Protein AF-A0AAD9R6G5-F1 (afdb_monomer_lite)

Secondary structure (DSSP, 8-state):
--EEEEETTTSHHHHHHHHHHHHTT-EEEEE--GGG-S--EEE--HHHHHHHHHHHHHHHTTTS-HHHHHHHHHHTT--SSEE-BEEEE--HHHHHHHHHHHHH-TT-TT-------EEEEHHHHHHHHHHHHTTTT-----PEEPHHHHHHHTTT-HHHHHHGGGBT-------HHHHHHH---PPPHHHHHHHHHHHHHHTTSSPPPHHHHHHHHHHHH-

pLDDT: mean 79.01, std 17.04, range [31.83, 95.62]

Radius of gyration: 20.0 Å; chains: 1; bounding box: 50×51×43 Å

Organism: Acropora cervicornis (NCBI:txid6130)

InterPro domains:
  IPR036291 NAD(P)-binding domain superfamily [SSF51735] (1-28)
  IPR036291 NAD(P)-binding domain superfamily [SSF51735] (65-198)
  IPR051783 NAD(P)-dependent oxidoreductase-like [PTHR48079] (81-197)

Structure (mmCIF, N/CA/C/O backbone):
data_AF-A0AAD9R6G5-F1
#
_entry.id   AF-A0AAD9R6G5-F1
#
loop_
_atom_site.group_PDB
_atom_site.id
_atom_site.type_symbol
_atom_site.label_atom_id
_atom_site.label_alt_id
_atom_site.label_comp_id
_atom_site.label_asym_id
_atom_site.label_entity_id
_atom_site.label_seq_id
_atom_site.pdbx_PDB_ins_code
_atom_site.Cartn_x
_atom_site.Cartn_y
_atom_site.Cartn_z
_atom_site.occupancy
_atom_site.B_iso_or_equiv
_atom_site.auth_seq_id
_atom_site.auth_comp_id
_atom_site.auth_asym_id
_atom_site.auth_atom_id
_atom_site.pdbx_PDB_model_num
ATOM 1 N N . MET A 1 1 ? -35.072 -17.097 -1.911 1.00 61.09 1 MET A N 1
ATOM 2 C CA . MET A 1 1 ? -34.356 -16.164 -2.805 1.00 61.09 1 MET A CA 1
ATOM 3 C C . MET A 1 1 ? -34.458 -14.776 -2.189 1.00 61.09 1 MET A C 1
ATOM 5 O O . MET A 1 1 ? -35.546 -14.212 -2.171 1.00 61.09 1 MET A O 1
ATOM 9 N N . SER A 1 2 ? -33.383 -14.288 -1.576 1.00 74.25 2 SER A N 1
ATOM 10 C CA . SER A 1 2 ? -33.285 -12.937 -1.007 1.00 74.25 2 SER A CA 1
ATOM 11 C C . SER A 1 2 ? -33.025 -11.925 -2.123 1.00 74.25 2 SER A C 1
ATOM 13 O O . SER A 1 2 ? -32.343 -12.224 -3.106 1.00 74.25 2 SER A O 1
ATOM 15 N N . ARG A 1 3 ? -33.614 -10.733 -1.993 1.00 78.88 3 ARG A N 1
ATOM 16 C CA . ARG A 1 3 ? -33.391 -9.606 -2.902 1.00 78.88 3 ARG A CA 1
ATOM 17 C C . ARG A 1 3 ? -32.609 -8.537 -2.151 1.00 78.88 3 ARG A C 1
ATOM 19 O O . ARG A 1 3 ? -33.068 -8.078 -1.109 1.00 78.88 3 ARG A O 1
ATOM 26 N N . VAL A 1 4 ? -31.445 -8.160 -2.668 1.00 80.44 4 VAL A N 1
ATOM 27 C CA . VAL A 1 4 ? -30.513 -7.243 -2.000 1.00 80.44 4 VAL A CA 1
ATOM 28 C C . VAL A 1 4 ? -30.290 -6.009 -2.865 1.00 80.44 4 VAL A C 1
ATOM 30 O O . VAL A 1 4 ? -30.014 -6.114 -4.058 1.00 80.44 4 VAL A O 1
ATOM 33 N N . LEU A 1 5 ? -30.420 -4.824 -2.264 1.00 77.75 5 LEU A N 1
ATOM 34 C CA . LEU A 1 5 ? -30.149 -3.547 -2.921 1.00 77.75 5 LEU A CA 1
ATOM 35 C C . LEU A 1 5 ? -28.753 -3.050 -2.538 1.00 77.75 5 LEU A C 1
ATOM 37 O O . LEU A 1 5 ? -28.510 -2.688 -1.388 1.00 77.75 5 LEU A O 1
ATOM 41 N N . VAL A 1 6 ? -27.852 -2.955 -3.514 1.00 71.19 6 VAL A N 1
ATOM 42 C CA . VAL A 1 6 ? -26.513 -2.384 -3.331 1.00 71.19 6 VAL A CA 1
ATOM 43 C C . VAL A 1 6 ? -26.494 -0.941 -3.831 1.00 71.19 6 VAL A C 1
ATOM 45 O O . VAL A 1 6 ? -26.529 -0.653 -5.033 1.00 71.19 6 VAL A O 1
ATOM 48 N N . THR A 1 7 ? -26.413 0.006 -2.900 1.00 76.56 7 THR A N 1
ATOM 49 C CA . THR A 1 7 ? -26.234 1.423 -3.239 1.00 76.56 7 THR A CA 1
ATOM 50 C C . THR A 1 7 ? -24.748 1.726 -3.463 1.00 76.56 7 THR A C 1
ATOM 52 O O . THR A 1 7 ? -23.879 1.178 -2.793 1.00 76.56 7 THR A O 1
ATOM 55 N N . GLY A 1 8 ? -24.419 2.559 -4.459 1.00 65.94 8 GLY A N 1
ATOM 56 C CA . GLY A 1 8 ? -23.018 2.888 -4.762 1.00 65.94 8 GLY A CA 1
ATOM 57 C C . GLY A 1 8 ? -22.234 1.770 -5.462 1.00 65.94 8 GLY A C 1
ATOM 58 O O . GLY A 1 8 ? -21.005 1.759 -5.409 1.00 65.94 8 GLY A O 1
ATOM 59 N N . ALA A 1 9 ? -22.917 0.874 -6.180 1.00 61.62 9 ALA A N 1
ATOM 60 C CA . ALA A 1 9 ? -22.334 -0.291 -6.856 1.00 61.62 9 ALA A CA 1
ATOM 61 C C . ALA A 1 9 ? -21.358 0.028 -8.005 1.00 61.62 9 ALA A C 1
ATOM 63 O O . ALA A 1 9 ? -20.955 -0.853 -8.748 1.00 61.62 9 ALA A O 1
ATOM 64 N N . SER A 1 10 ? -20.986 1.290 -8.205 1.00 55.38 10 SER A N 1
ATOM 65 C CA . SER A 1 10 ? -20.099 1.711 -9.289 1.00 55.38 10 SER A CA 1
ATOM 66 C C . SER A 1 10 ? -18.606 1.590 -8.967 1.00 55.38 10 SER A C 1
ATOM 68 O O . SER A 1 10 ? -17.802 1.908 -9.835 1.00 55.38 10 SER A O 1
ATOM 70 N N . GLY A 1 11 ? -18.228 1.235 -7.735 1.00 55.16 11 GLY A N 1
ATOM 71 C CA . GLY A 1 11 ? -16.828 1.071 -7.318 1.00 55.16 11 GLY A CA 1
ATOM 72 C C . GLY A 1 11 ? -16.341 -0.377 -7.415 1.00 55.16 11 GLY A C 1
ATOM 73 O O . GLY A 1 11 ? -17.150 -1.297 -7.383 1.00 55.16 11 GLY A O 1
ATOM 74 N N . TYR A 1 12 ? -15.019 -0.585 -7.477 1.00 59.72 12 TYR A N 1
ATOM 75 C CA . TYR A 1 12 ? -14.398 -1.917 -7.584 1.00 59.72 12 TYR A CA 1
ATOM 76 C C . TYR A 1 12 ? -14.863 -2.888 -6.487 1.00 59.72 12 TYR A C 1
ATOM 78 O O . TYR A 1 12 ? -15.367 -3.967 -6.787 1.00 59.72 12 TYR A O 1
ATOM 86 N N . LEU A 1 13 ? -14.774 -2.462 -5.222 1.00 63.56 13 LEU A N 1
ATOM 87 C CA . LEU A 1 13 ? -15.223 -3.257 -4.075 1.00 63.56 13 LEU A CA 1
ATOM 88 C C . LEU A 1 13 ? -16.721 -3.559 -4.154 1.00 63.56 13 LEU A C 1
ATOM 90 O O . LEU A 1 13 ? -17.134 -4.696 -3.970 1.00 63.56 13 LEU A O 1
ATOM 94 N N . ALA A 1 14 ? -17.530 -2.555 -4.494 1.00 65.56 14 ALA A N 1
ATOM 95 C CA . ALA A 1 14 ? -18.973 -2.724 -4.577 1.00 65.56 14 ALA A CA 1
ATOM 96 C C . ALA A 1 14 ? -19.373 -3.682 -5.715 1.00 65.56 14 ALA A C 1
ATOM 98 O O . ALA A 1 14 ? -20.255 -4.508 -5.529 1.00 65.56 14 ALA A O 1
ATOM 99 N N . MET A 1 15 ? -18.680 -3.645 -6.857 1.00 66.69 15 MET A N 1
ATOM 100 C CA . MET A 1 15 ? -18.871 -4.611 -7.945 1.00 66.69 15 MET A CA 1
ATOM 101 C C . MET A 1 15 ? -18.442 -6.027 -7.554 1.00 66.69 15 MET A C 1
ATOM 103 O O . MET A 1 15 ? -19.094 -6.985 -7.963 1.00 66.69 15 MET A O 1
ATOM 107 N N . HIS A 1 16 ? -17.375 -6.170 -6.762 1.00 65.69 16 HIS A N 1
ATOM 108 C CA . HIS A 1 16 ? -16.945 -7.469 -6.249 1.00 65.69 16 HIS A CA 1
ATOM 109 C C . HIS A 1 16 ? -17.975 -8.053 -5.271 1.00 65.69 16 HIS A C 1
ATOM 111 O O . HIS A 1 16 ? -18.326 -9.222 -5.385 1.00 65.69 16 HIS A O 1
ATOM 117 N N . VAL A 1 17 ? -18.537 -7.224 -4.386 1.00 73.25 17 VAL A N 1
ATOM 118 C CA . VAL A 1 17 ? -19.637 -7.620 -3.492 1.00 73.25 17 VAL A CA 1
ATOM 119 C C . VAL A 1 17 ? -20.879 -8.012 -4.294 1.00 73.25 17 VAL A C 1
ATOM 121 O O . VAL A 1 17 ? -21.439 -9.076 -4.062 1.00 73.25 17 VAL A O 1
ATOM 124 N N . VAL A 1 18 ? -21.282 -7.216 -5.292 1.00 74.19 18 VAL A N 1
ATOM 125 C CA . VAL A 1 18 ? -22.413 -7.568 -6.173 1.00 74.19 18 VAL A CA 1
ATOM 126 C C . VAL A 1 18 ? -22.158 -8.901 -6.881 1.00 74.19 18 VAL A C 1
ATOM 128 O O . VAL A 1 18 ? -23.074 -9.709 -6.977 1.00 74.19 18 VAL A O 1
ATOM 131 N N . LYS A 1 19 ? -20.928 -9.161 -7.348 1.00 72.50 19 LYS A N 1
ATOM 132 C CA . LYS A 1 19 ? -20.562 -10.451 -7.948 1.00 72.50 19 LYS A CA 1
ATOM 133 C C . LYS A 1 19 ? -20.768 -11.600 -6.960 1.00 72.50 19 LYS A C 1
ATOM 135 O O . LYS A 1 19 ? -21.442 -12.556 -7.312 1.00 72.50 19 LYS A O 1
ATOM 140 N N . GLN A 1 20 ? -20.240 -11.481 -5.743 1.00 77.94 20 GLN A N 1
ATOM 141 C CA . GLN A 1 20 ? -20.378 -12.512 -4.712 1.00 77.94 20 GLN A CA 1
ATOM 142 C C . GLN A 1 20 ? -21.848 -12.800 -4.382 1.00 77.94 20 GLN A C 1
ATOM 144 O O . GLN A 1 20 ? -22.231 -13.960 -4.320 1.00 77.94 20 GLN A O 1
ATOM 149 N N . LEU A 1 21 ? -22.682 -11.763 -4.253 1.00 79.81 21 LEU A N 1
ATOM 150 C CA . LEU A 1 21 ? -24.120 -11.911 -3.992 1.00 79.81 21 LEU A CA 1
ATOM 151 C C . LEU A 1 21 ? -24.863 -12.601 -5.152 1.00 79.81 21 LEU A C 1
ATOM 153 O O . LEU A 1 21 ? -25.771 -13.401 -4.939 1.00 79.81 21 LEU A O 1
ATOM 157 N N . VAL A 1 22 ? -24.470 -12.322 -6.398 1.00 79.94 22 VAL A N 1
ATOM 158 C CA . VAL A 1 22 ? -25.026 -13.018 -7.569 1.00 79.94 22 VAL A CA 1
ATOM 159 C C . VAL A 1 22 ? -24.547 -14.472 -7.621 1.00 79.94 22 VAL A C 1
ATOM 161 O O . VAL A 1 22 ? -25.342 -15.358 -7.928 1.00 79.94 22 VAL A O 1
ATOM 164 N N . ASP A 1 23 ? -23.278 -14.734 -7.295 1.00 75.62 23 ASP A N 1
ATOM 165 C CA . ASP A 1 23 ? -22.700 -16.084 -7.254 1.00 75.62 23 ASP A CA 1
ATOM 166 C C . ASP A 1 23 ? -23.359 -16.952 -6.160 1.00 75.62 23 ASP A C 1
ATOM 168 O O . ASP A 1 23 ? -23.510 -18.158 -6.345 1.00 75.62 23 ASP A O 1
ATOM 172 N N . THR A 1 24 ? -23.840 -16.355 -5.060 1.00 80.69 24 THR A N 1
ATOM 173 C CA . THR A 1 24 ? -24.645 -17.046 -4.032 1.00 80.69 24 THR A CA 1
ATOM 174 C C . THR A 1 24 ? -26.111 -17.260 -4.432 1.00 80.69 24 THR A C 1
ATOM 176 O O . THR A 1 24 ? -26.886 -17.817 -3.655 1.00 80.69 24 THR A O 1
ATOM 179 N N . GLY A 1 25 ? -26.513 -16.843 -5.637 1.00 78.25 25 GLY A N 1
ATOM 180 C CA . GLY A 1 25 ? -27.872 -17.006 -6.158 1.00 78.25 25 GLY A CA 1
ATOM 181 C C . GLY A 1 25 ? -28.871 -15.952 -5.671 1.00 78.25 25 GLY A C 1
ATOM 182 O O . GLY A 1 25 ? -30.084 -16.152 -5.806 1.00 78.25 25 GLY A O 1
ATOM 183 N N . GLU A 1 26 ? -28.401 -14.837 -5.103 1.00 78.00 26 GLU A N 1
ATOM 184 C CA . GLU A 1 26 ? -29.270 -13.726 -4.715 1.00 78.00 26 GLU A CA 1
ATOM 185 C C . GLU A 1 26 ? -29.629 -12.826 -5.905 1.00 78.00 26 GLU A C 1
ATOM 187 O O . GLU A 1 26 ? -28.893 -12.689 -6.885 1.00 78.00 26 GLU A O 1
ATOM 192 N N . LEU A 1 27 ? -30.791 -12.174 -5.813 1.00 74.81 27 LEU A N 1
ATOM 193 C CA . LEU A 1 27 ? -31.226 -11.169 -6.782 1.00 74.81 27 LEU A CA 1
ATOM 194 C C . LEU A 1 27 ? -30.714 -9.796 -6.348 1.00 74.81 27 LEU A C 1
ATOM 196 O O . LEU A 1 27 ? -31.169 -9.265 -5.334 1.00 74.81 27 LEU A O 1
ATOM 200 N N . VAL A 1 28 ? -29.807 -9.202 -7.128 1.00 77.88 28 VAL A N 1
ATOM 201 C CA . VAL A 1 28 ? -29.181 -7.924 -6.764 1.00 77.88 28 VAL A CA 1
ATOM 202 C C . VAL A 1 28 ? -29.723 -6.773 -7.608 1.00 77.88 28 VAL A C 1
ATOM 204 O O . VAL A 1 28 ? -29.535 -6.726 -8.829 1.00 77.88 28 VAL A O 1
ATOM 207 N N . ASP A 1 29 ? -30.360 -5.815 -6.937 1.00 74.00 29 ASP A N 1
ATOM 208 C CA . ASP A 1 29 ? -30.622 -4.484 -7.479 1.00 74.00 29 ASP A CA 1
ATOM 209 C C . ASP A 1 29 ? -29.439 -3.576 -7.153 1.00 74.00 29 ASP A C 1
ATOM 211 O O . ASP A 1 29 ? -28.867 -3.645 -6.063 1.00 74.00 29 ASP A O 1
ATOM 215 N N . TYR A 1 30 ? -29.079 -2.675 -8.064 1.00 69.50 30 TYR A N 1
ATOM 216 C CA . TYR A 1 30 ? -27.986 -1.749 -7.796 1.00 69.50 30 TYR A CA 1
ATOM 217 C C . TYR A 1 30 ? -28.234 -0.330 -8.299 1.00 69.50 30 TYR A C 1
ATOM 219 O O . TYR A 1 30 ? -28.923 -0.089 -9.293 1.00 69.50 30 TYR A O 1
ATOM 227 N N . MET A 1 31 ? -27.599 0.627 -7.618 1.00 58.00 31 MET A N 1
ATOM 228 C CA . MET A 1 31 ? -27.683 2.054 -7.931 1.00 58.00 31 MET A CA 1
ATOM 229 C C . MET A 1 31 ? -26.315 2.615 -8.345 1.00 58.00 31 MET A C 1
ATOM 231 O O . MET A 1 31 ? -25.339 2.521 -7.595 1.00 58.00 31 MET A O 1
ATOM 235 N N . LYS A 1 32 ? -26.239 3.244 -9.525 1.00 58.25 32 LYS A N 1
ATOM 236 C CA . LYS A 1 32 ? -25.048 3.971 -10.009 1.00 58.25 32 LYS A CA 1
ATOM 237 C C . LYS A 1 32 ? -25.111 5.448 -9.587 1.00 58.25 32 LYS A C 1
ATOM 239 O O . LYS A 1 32 ? -26.186 6.044 -9.582 1.00 58.25 32 LYS A O 1
ATOM 244 N N . ARG A 1 33 ? -23.971 6.061 -9.226 1.00 47.94 33 ARG A N 1
ATOM 245 C CA . ARG A 1 33 ? -23.918 7.490 -8.843 1.00 47.94 33 ARG A CA 1
ATOM 246 C C . ARG A 1 33 ? -24.360 8.399 -10.002 1.00 47.94 33 ARG A C 1
ATOM 248 O O . ARG A 1 33 ? -23.953 8.208 -11.145 1.00 47.94 33 ARG A O 1
ATOM 255 N N . ARG A 1 34 ? -25.128 9.440 -9.655 1.00 38.03 34 ARG A N 1
ATOM 256 C CA . ARG A 1 34 ? -25.837 10.414 -10.517 1.00 38.03 34 ARG A CA 1
ATOM 257 C C . ARG A 1 34 ? -24.989 11.153 -11.566 1.00 38.03 34 ARG A C 1
ATOM 259 O O . ARG A 1 34 ? -25.559 11.750 -12.462 1.00 38.03 34 ARG A O 1
ATOM 266 N N . PHE A 1 35 ? -23.659 11.083 -11.523 1.00 38.47 35 PHE A N 1
ATOM 267 C CA . PHE A 1 35 ? -22.808 11.624 -12.596 1.00 38.47 35 PHE A CA 1
ATOM 268 C C . PHE A 1 35 ? -22.877 10.786 -13.900 1.00 38.47 35 PHE A C 1
ATOM 270 O O . PHE A 1 35 ? -22.358 11.195 -14.930 1.00 38.47 35 PHE A O 1
ATOM 277 N N . LEU A 1 36 ? -23.544 9.621 -13.871 1.00 39.78 36 LEU A N 1
ATOM 278 C CA . LEU A 1 36 ? -23.726 8.680 -14.992 1.00 39.78 36 LEU A CA 1
ATOM 279 C C . LEU A 1 36 ? -25.218 8.313 -15.209 1.00 39.78 36 LEU A C 1
ATOM 281 O O . LEU A 1 36 ? -25.567 7.138 -15.272 1.00 39.78 36 LEU A O 1
ATOM 285 N N . LEU A 1 37 ? -26.102 9.316 -15.236 1.00 38.31 37 LEU A N 1
ATOM 286 C CA . LEU A 1 37 ? -27.576 9.224 -15.173 1.00 38.31 37 LEU A CA 1
ATOM 287 C C . LEU A 1 37 ? -28.286 8.048 -15.901 1.00 38.31 37 LEU A C 1
ATOM 289 O O . LEU A 1 37 ? -28.040 7.761 -17.069 1.00 38.31 37 LEU A O 1
ATOM 293 N N . SER A 1 38 ? -29.319 7.546 -15.197 1.00 33.00 38 SER A N 1
ATOM 294 C CA . SER A 1 38 ? -30.619 6.991 -15.658 1.00 33.00 38 SER A CA 1
ATOM 295 C C . SER A 1 38 ? -30.902 5.479 -15.695 1.00 33.00 38 SER A C 1
ATOM 297 O O . SER A 1 38 ? -32.001 5.110 -16.089 1.00 33.00 38 SER A O 1
ATOM 299 N N . MET A 1 39 ? -30.036 4.590 -15.195 1.00 39.34 39 MET A N 1
ATOM 300 C CA . MET A 1 39 ? -30.392 3.158 -15.122 1.00 39.34 39 MET A CA 1
ATOM 301 C C . MET A 1 39 ? -30.242 2.567 -13.718 1.00 39.34 39 MET A C 1
ATOM 303 O O . MET A 1 39 ? -29.124 2.330 -13.251 1.00 39.34 39 MET A O 1
ATOM 307 N N . THR A 1 40 ? -31.374 2.278 -13.070 1.00 46.88 40 THR A N 1
ATOM 308 C CA . THR A 1 40 ? -31.481 1.141 -12.148 1.00 46.88 40 THR A CA 1
ATOM 309 C C . THR A 1 40 ? -31.402 -0.134 -12.986 1.00 46.88 40 THR A C 1
ATOM 311 O O . THR A 1 40 ? -31.969 -0.209 -14.076 1.00 46.88 40 THR A O 1
ATOM 314 N N . GLY A 1 41 ? -30.623 -1.113 -12.538 1.00 58.62 41 GLY A N 1
ATOM 315 C CA . GLY A 1 41 ? -30.438 -2.369 -13.260 1.00 58.62 41 GLY A CA 1
ATOM 316 C C . GLY A 1 41 ? -30.599 -3.557 -12.327 1.00 58.62 41 GLY A C 1
ATOM 317 O O . GLY A 1 41 ? -30.217 -3.481 -11.161 1.00 58.62 41 GLY A O 1
ATOM 318 N N . GLN A 1 42 ? -31.152 -4.641 -12.862 1.00 55.00 42 GLN A N 1
ATOM 319 C CA . GLN A 1 42 ? -31.237 -5.939 -12.199 1.00 55.00 42 GLN A CA 1
ATOM 320 C C . GLN A 1 42 ? -30.186 -6.874 -12.781 1.00 55.00 42 GLN A C 1
ATOM 322 O O . GLN A 1 42 ? -30.074 -7.004 -14.002 1.00 55.00 42 GLN A O 1
ATOM 327 N N . MET A 1 43 ? -29.425 -7.538 -11.914 1.00 63.72 43 MET A N 1
A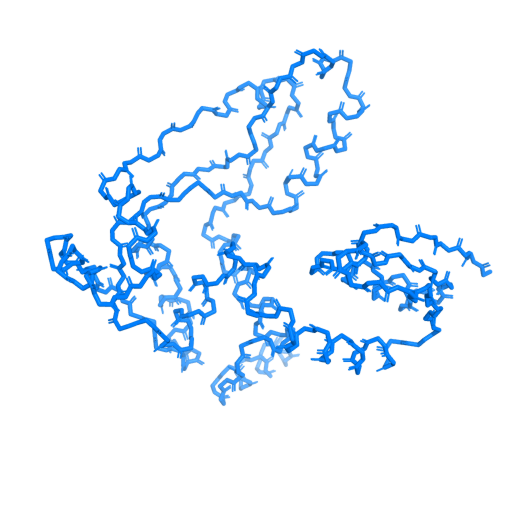TOM 328 C CA . MET A 1 43 ? -28.482 -8.581 -12.314 1.00 63.72 43 MET A CA 1
ATOM 329 C C . MET A 1 43 ? -28.974 -9.931 -11.809 1.00 63.72 43 MET A C 1
ATOM 331 O O . MET A 1 43 ? -29.286 -10.086 -10.632 1.00 63.72 43 MET A O 1
ATOM 335 N N . ARG A 1 44 ? -29.043 -10.902 -12.725 1.00 60.25 44 ARG A N 1
ATOM 336 C CA . ARG A 1 44 ? -29.412 -12.292 -12.422 1.00 60.25 44 ARG A CA 1
ATOM 337 C C . ARG A 1 44 ? -28.248 -13.272 -12.563 1.00 60.25 44 ARG A C 1
ATOM 339 O O . ARG A 1 44 ? -28.252 -14.279 -11.875 1.00 60.25 44 ARG A O 1
ATOM 346 N N . ASN A 1 45 ? -27.252 -12.970 -13.410 1.00 58.47 45 ASN A N 1
ATOM 347 C CA . ASN A 1 45 ? -26.160 -13.896 -13.729 1.00 58.47 45 ASN A CA 1
ATOM 348 C C . ASN A 1 45 ? -24.777 -13.213 -13.672 1.00 58.47 45 ASN A C 1
ATOM 350 O O . ASN A 1 45 ? -24.597 -12.091 -14.155 1.00 58.47 45 ASN A O 1
ATOM 354 N N . ALA A 1 46 ? -23.759 -13.936 -13.196 1.00 53.66 46 ALA A N 1
ATOM 355 C CA . ALA A 1 46 ? -22.375 -13.455 -13.104 1.00 53.66 46 ALA A CA 1
ATOM 356 C C . ALA A 1 46 ? -21.741 -13.125 -14.473 1.00 53.66 46 ALA A C 1
ATOM 358 O O . ALA A 1 46 ? -20.907 -12.227 -14.595 1.00 53.66 46 ALA A O 1
ATOM 359 N N . ALA A 1 47 ? -22.176 -13.795 -15.546 1.00 46.66 47 ALA A N 1
ATOM 360 C CA . ALA A 1 47 ? -21.682 -13.552 -16.903 1.00 46.66 47 ALA A CA 1
ATOM 361 C C . ALA A 1 47 ? -22.147 -12.201 -17.490 1.00 46.66 47 ALA A C 1
ATOM 363 O O . ALA A 1 47 ? -21.369 -11.525 -18.172 1.00 46.66 47 ALA A O 1
ATOM 364 N N . SER A 1 48 ? -23.386 -11.766 -17.211 1.00 54.31 48 SER A N 1
ATOM 365 C CA . SER A 1 48 ? -23.850 -10.421 -17.598 1.00 54.31 48 SER A CA 1
ATOM 366 C C . SER A 1 48 ? -23.155 -9.343 -16.773 1.00 54.31 48 SER A C 1
ATOM 368 O O . SER A 1 48 ? -22.849 -8.269 -17.296 1.00 54.31 48 SER A O 1
ATOM 370 N N . LEU A 1 49 ? -22.832 -9.668 -15.516 1.00 54.75 49 LEU A N 1
ATOM 371 C CA . LEU A 1 49 ? -22.023 -8.826 -14.650 1.00 54.75 49 LEU A CA 1
ATOM 372 C C . LEU A 1 49 ? -20.616 -8.651 -15.210 1.00 54.75 49 LEU A C 1
ATOM 374 O O . LEU A 1 49 ? -20.196 -7.519 -15.347 1.00 54.75 49 LEU A O 1
ATOM 378 N N . MET A 1 50 ? -19.925 -9.710 -15.634 1.00 43.84 50 MET A N 1
ATOM 379 C CA . MET A 1 50 ? -18.580 -9.617 -16.226 1.00 43.84 50 MET A CA 1
ATOM 380 C C . MET A 1 50 ? -18.559 -8.865 -17.565 1.00 43.84 50 MET A C 1
ATOM 382 O O . MET A 1 50 ? -17.624 -8.115 -17.817 1.00 43.84 50 MET A O 1
ATOM 386 N N . LYS A 1 51 ? -19.581 -8.997 -18.424 1.00 44.84 51 LYS A N 1
ATOM 387 C CA . LYS A 1 51 ? -19.663 -8.227 -19.685 1.00 44.84 51 LYS A CA 1
ATOM 388 C C . LYS A 1 51 ? -19.933 -6.737 -19.439 1.00 44.84 51 LYS A C 1
ATOM 390 O O . LYS A 1 51 ? -19.258 -5.887 -20.017 1.00 44.84 51 LYS A O 1
ATOM 395 N N . GLY A 1 52 ? -20.879 -6.418 -18.552 1.00 45.75 52 GLY A N 1
ATOM 396 C CA . GLY A 1 52 ? -21.182 -5.042 -18.148 1.00 45.75 52 GLY A CA 1
ATOM 397 C C . GLY A 1 52 ? -20.067 -4.414 -17.310 1.00 45.75 52 GLY A C 1
ATOM 398 O O . GLY A 1 52 ? -19.743 -3.247 -17.504 1.00 45.75 52 GLY A O 1
ATOM 399 N N . ALA A 1 53 ? -19.434 -5.200 -16.440 1.00 43.06 53 ALA A N 1
ATOM 400 C CA . ALA A 1 53 ? -18.249 -4.835 -15.682 1.00 43.06 53 ALA A CA 1
ATOM 401 C C . ALA A 1 53 ? -17.088 -4.615 -16.635 1.00 43.06 53 ALA A C 1
ATOM 403 O O . ALA A 1 53 ? -16.520 -3.554 -16.566 1.00 43.06 53 ALA A O 1
ATOM 404 N N . ASN A 1 54 ? -16.776 -5.484 -17.596 1.00 41.09 54 ASN A N 1
ATOM 405 C CA . ASN A 1 54 ? -15.688 -5.228 -18.547 1.00 41.09 54 ASN A CA 1
ATOM 406 C C . ASN A 1 54 ? -15.893 -3.928 -19.338 1.00 41.09 54 ASN A C 1
ATOM 408 O O . ASN A 1 54 ? -14.932 -3.193 -19.551 1.00 41.09 54 ASN A O 1
ATOM 412 N N . TYR A 1 55 ? -17.133 -3.597 -19.713 1.00 40.44 55 TYR A N 1
ATOM 413 C CA . TYR A 1 55 ? -17.454 -2.348 -20.412 1.00 40.44 55 TYR A CA 1
ATOM 414 C C . TYR A 1 55 ? -17.389 -1.107 -19.497 1.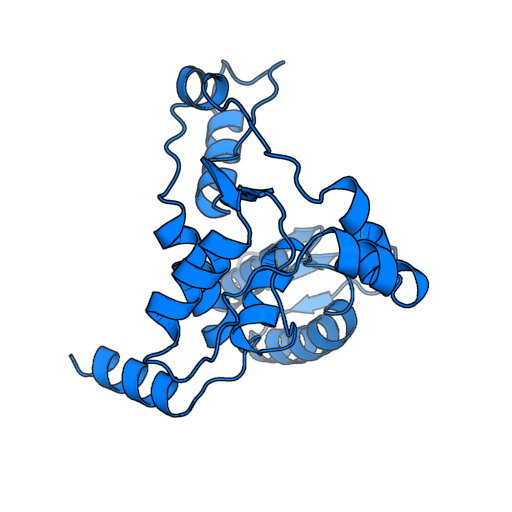00 40.44 55 TYR A C 1
ATOM 416 O O . TYR A 1 55 ? -16.802 -0.087 -19.861 1.00 40.44 55 TYR A O 1
ATOM 424 N N . VAL A 1 56 ? -17.950 -1.192 -18.284 1.00 39.72 56 VAL A N 1
ATOM 425 C CA . VAL A 1 56 ? -17.915 -0.121 -17.273 1.00 39.72 56 VAL A CA 1
ATOM 426 C C . VAL A 1 56 ? -16.504 0.057 -16.713 1.00 39.72 56 VAL A C 1
ATOM 428 O O . VAL A 1 56 ? -16.052 1.187 -16.611 1.00 39.72 56 VAL A O 1
ATOM 431 N N . LEU A 1 57 ? -15.779 -1.028 -16.451 1.00 38.47 57 LEU A N 1
ATOM 432 C CA . LEU A 1 57 ? -14.378 -1.071 -16.039 1.00 38.47 57 LEU A CA 1
ATOM 433 C C . LEU A 1 57 ? -13.516 -0.434 -17.123 1.00 38.47 57 LEU A C 1
ATOM 435 O O . LEU A 1 57 ? -12.843 0.530 -16.802 1.00 38.47 57 LEU A O 1
ATOM 439 N N . ARG A 1 58 ? -13.581 -0.829 -18.408 1.00 37.88 58 ARG A N 1
ATOM 440 C CA . ARG A 1 58 ? -12.766 -0.185 -19.471 1.00 37.88 58 ARG A CA 1
ATOM 441 C C . ARG A 1 58 ? -12.947 1.329 -19.549 1.00 37.88 58 ARG A C 1
ATOM 443 O O . ARG A 1 58 ? -11.976 2.033 -19.807 1.00 37.88 58 ARG A O 1
ATOM 450 N N . ARG A 1 59 ? -14.162 1.834 -19.312 1.00 31.83 59 ARG A N 1
ATOM 451 C CA . ARG A 1 59 ? -14.482 3.269 -19.401 1.00 31.83 59 ARG A CA 1
ATOM 452 C C . ARG A 1 59 ? -14.280 4.027 -18.075 1.00 31.83 59 ARG A C 1
ATOM 454 O O . ARG A 1 59 ? -13.956 5.208 -18.104 1.00 31.83 59 ARG A O 1
ATOM 461 N N . GLN A 1 60 ? -14.412 3.365 -16.921 1.00 34.72 60 GLN A N 1
ATOM 462 C CA . GLN A 1 60 ? -14.110 3.905 -15.581 1.00 34.72 60 GLN A CA 1
ATOM 463 C C . GLN A 1 60 ? -12.625 3.797 -15.198 1.00 34.72 60 GLN A C 1
ATOM 465 O O . GLN A 1 60 ? -12.173 4.528 -14.311 1.00 34.72 60 GLN A O 1
ATOM 470 N N . LEU A 1 61 ? -11.864 2.919 -15.863 1.00 38.72 61 LEU A N 1
ATOM 471 C CA . LEU A 1 61 ? -10.448 2.623 -15.605 1.00 38.72 61 LEU A CA 1
ATOM 472 C C . LEU A 1 61 ? -9.544 3.853 -15.757 1.00 38.72 61 LEU A C 1
ATOM 474 O O . LEU A 1 61 ? -8.478 3.893 -15.148 1.00 38.72 61 LEU A O 1
ATOM 478 N N . GLY A 1 62 ? -9.982 4.876 -16.496 1.00 38.28 62 GLY A N 1
ATOM 479 C CA . GLY A 1 62 ? -9.253 6.138 -16.616 1.00 38.28 62 GLY A CA 1
ATOM 480 C C . GLY A 1 62 ? -9.261 7.012 -15.355 1.00 38.28 62 GLY A C 1
ATOM 481 O O . GLY A 1 62 ? -8.420 7.897 -15.254 1.00 38.28 62 GLY A O 1
ATOM 482 N N . SER A 1 63 ? -10.176 6.810 -14.390 1.00 37.06 63 SER A N 1
ATOM 483 C CA . SER A 1 63 ? -10.420 7.842 -13.363 1.00 37.06 63 SER A CA 1
ATOM 484 C C . SER A 1 63 ? -10.542 7.378 -11.898 1.00 37.06 63 SER A C 1
ATOM 486 O O . SER A 1 63 ? -10.320 8.214 -11.024 1.00 37.06 63 SER A O 1
ATOM 488 N N . TRP A 1 64 ? -10.808 6.103 -11.563 1.00 37.09 64 TRP A N 1
ATOM 489 C CA . TRP A 1 64 ? -11.377 5.806 -10.223 1.00 37.09 64 TRP A CA 1
ATOM 490 C C . TRP A 1 64 ? -10.657 4.817 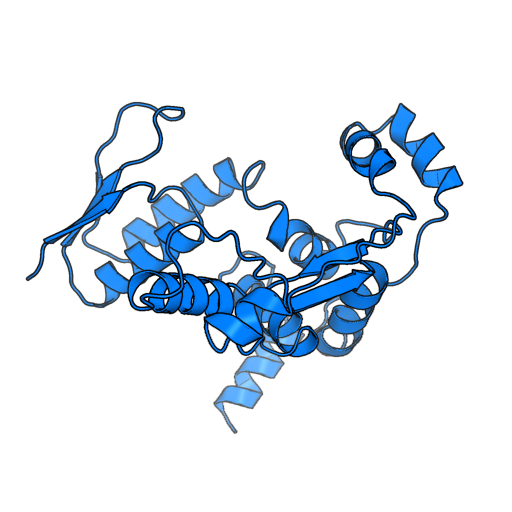-9.292 1.00 37.09 64 TRP A C 1
ATOM 492 O O . TRP A 1 64 ? -11.177 4.513 -8.221 1.00 37.09 64 TRP A O 1
ATOM 502 N N . SER A 1 65 ? -9.429 4.378 -9.576 1.00 51.00 65 SER A N 1
ATOM 503 C CA . SER A 1 65 ? -8.626 3.664 -8.560 1.00 51.00 65 SER A CA 1
ATOM 504 C C . SER A 1 65 ? -7.159 4.071 -8.602 1.00 51.00 65 SER A C 1
ATOM 506 O O . SER A 1 65 ? -6.281 3.266 -8.893 1.00 51.00 65 SER A O 1
ATOM 508 N N . ARG A 1 66 ? -6.882 5.342 -8.272 1.00 52.09 66 ARG A N 1
ATOM 509 C CA . ARG A 1 66 ? -5.507 5.834 -8.043 1.00 52.09 66 ARG A CA 1
ATOM 510 C C . ARG A 1 66 ? -4.738 4.970 -7.029 1.00 52.09 66 ARG A C 1
ATOM 512 O O . ARG A 1 66 ? -3.532 4.832 -7.149 1.00 52.09 66 ARG A O 1
ATOM 519 N N . ILE A 1 67 ? -5.452 4.345 -6.089 1.00 60.22 67 ILE A N 1
ATOM 520 C CA . ILE A 1 67 ? -4.891 3.510 -5.015 1.00 60.22 67 ILE A CA 1
ATOM 521 C C . ILE A 1 67 ? -4.158 2.270 -5.563 1.00 60.22 67 ILE A C 1
ATOM 523 O O . ILE A 1 67 ? -3.052 1.975 -5.125 1.00 60.22 67 ILE A O 1
ATOM 527 N N . CYS A 1 68 ? -4.718 1.585 -6.567 1.00 70.25 68 CYS A N 1
ATOM 528 C CA . CYS A 1 68 ? -4.100 0.390 -7.163 1.00 70.25 68 CYS A CA 1
ATOM 529 C C . CYS A 1 68 ? -3.300 0.699 -8.440 1.00 70.25 68 CYS A C 1
ATOM 531 O O . CYS A 1 68 ? -2.677 -0.197 -9.009 1.00 70.25 68 CYS A O 1
ATOM 533 N N . GLN A 1 69 ? -3.310 1.955 -8.910 1.00 78.62 69 GLN A N 1
ATOM 534 C CA . GLN A 1 69 ? -2.640 2.331 -10.156 1.00 78.62 69 GLN A CA 1
ATOM 535 C C . GLN A 1 69 ? -1.144 2.050 -10.109 1.00 78.62 69 GLN A C 1
ATOM 537 O O . GLN A 1 69 ? -0.617 1.569 -11.101 1.00 78.62 69 GLN A O 1
ATOM 542 N N . PHE A 1 70 ? -0.468 2.298 -8.986 1.00 85.44 70 PHE A N 1
ATOM 543 C CA . PHE A 1 70 ? 0.970 2.043 -8.906 1.00 85.44 70 PHE A CA 1
ATOM 544 C C . PHE A 1 70 ? 1.310 0.562 -9.107 1.00 85.44 70 PHE A C 1
ATOM 546 O O . PHE A 1 70 ? 2.174 0.260 -9.918 1.00 85.44 70 PHE A O 1
ATOM 553 N N . HIS A 1 71 ? 0.562 -0.359 -8.488 1.00 88.56 71 HIS A N 1
ATOM 554 C CA . HIS A 1 71 ? 0.751 -1.804 -8.679 1.00 88.56 71 HIS A CA 1
ATOM 555 C C . HIS A 1 71 ? 0.598 -2.196 -10.153 1.00 88.56 71 HIS A C 1
ATOM 557 O O . HIS A 1 71 ? 1.476 -2.835 -10.730 1.00 88.56 71 HIS A O 1
ATOM 563 N N . ARG A 1 72 ? -0.496 -1.752 -10.789 1.00 88.25 72 ARG A N 1
ATOM 564 C CA . ARG A 1 72 ? -0.751 -2.014 -12.210 1.00 88.25 72 ARG A CA 1
ATOM 565 C C . ARG A 1 72 ? 0.346 -1.423 -13.099 1.00 88.25 72 ARG A C 1
ATOM 567 O O . ARG A 1 72 ? 0.882 -2.129 -13.945 1.00 88.25 72 ARG A O 1
ATOM 574 N N . ARG A 1 73 ? 0.682 -0.145 -12.908 1.00 87.50 73 ARG A N 1
ATOM 575 C CA . ARG A 1 73 ? 1.663 0.573 -13.731 1.00 87.50 73 ARG A CA 1
ATOM 576 C C . ARG A 1 73 ? 3.066 -0.008 -13.589 1.00 87.50 73 ARG A C 1
ATOM 578 O O . ARG A 1 73 ? 3.793 -0.038 -14.574 1.00 87.50 73 ARG A O 1
ATOM 585 N N . PHE A 1 74 ? 3.427 -0.501 -12.406 1.00 90.62 74 PHE A N 1
ATOM 586 C CA . PHE A 1 74 ? 4.693 -1.193 -12.184 1.00 90.62 74 PHE A CA 1
ATOM 587 C C . PHE A 1 74 ? 4.739 -2.553 -12.868 1.00 90.62 74 PHE A C 1
ATOM 589 O O . PHE A 1 74 ? 5.650 -2.793 -13.653 1.00 90.62 74 PHE A O 1
ATOM 596 N N . LEU A 1 75 ? 3.737 -3.406 -12.652 1.00 89.88 75 LEU A N 1
ATOM 597 C CA . LEU A 1 75 ? 3.708 -4.746 -13.247 1.00 89.88 75 LEU A CA 1
ATOM 598 C C . LEU A 1 75 ? 3.552 -4.715 -14.775 1.00 89.88 75 LEU A C 1
ATOM 600 O O . LEU A 1 75 ? 4.035 -5.608 -15.462 1.00 89.88 75 LEU A O 1
ATOM 604 N N . GLN A 1 76 ? 2.910 -3.682 -15.326 1.00 88.44 76 GLN A N 1
ATOM 605 C CA . GLN A 1 76 ? 2.776 -3.485 -16.775 1.00 88.44 76 GLN A CA 1
ATOM 606 C C . GLN A 1 76 ? 3.876 -2.612 -17.390 1.00 88.44 76 GLN A C 1
ATOM 608 O O . GLN A 1 76 ? 3.813 -2.328 -18.584 1.00 88.44 76 GLN A O 1
ATOM 613 N N . HIS A 1 77 ? 4.871 -2.188 -16.606 1.00 86.94 77 HIS A N 1
ATOM 614 C CA . HIS A 1 77 ? 5.975 -1.347 -17.071 1.00 86.94 77 HIS A CA 1
ATOM 615 C C . HIS A 1 77 ? 5.520 -0.023 -17.737 1.00 86.94 77 HIS A C 1
ATOM 617 O O . HIS A 1 77 ? 6.166 0.505 -18.638 1.00 86.94 77 HIS A O 1
ATOM 623 N N . GLU A 1 78 ? 4.397 0.549 -17.284 1.00 84.44 78 GLU A N 1
ATOM 624 C CA . GLU A 1 78 ? 3.829 1.816 -17.787 1.00 84.44 78 GLU A CA 1
ATOM 625 C C . GLU A 1 78 ? 4.507 3.061 -17.167 1.00 84.44 78 GLU A C 1
ATOM 627 O O . GLU A 1 78 ? 4.123 4.203 -17.439 1.00 84.44 78 GLU A O 1
ATOM 632 N N . MET A 1 79 ? 5.476 2.863 -16.269 1.00 79.31 79 MET A N 1
ATOM 633 C CA . MET A 1 79 ? 6.261 3.925 -15.640 1.00 79.31 79 MET A CA 1
ATOM 634 C C . MET A 1 79 ? 7.744 3.601 -15.781 1.00 79.31 79 MET A C 1
ATOM 636 O O . MET A 1 79 ? 8.188 2.653 -15.151 1.00 79.31 79 MET A O 1
ATOM 640 N N . PRO A 1 80 ? 8.536 4.379 -16.533 1.00 79.12 80 PRO A N 1
ATOM 641 C CA . PRO A 1 80 ? 9.955 4.075 -16.730 1.00 79.12 80 PRO A CA 1
ATOM 642 C C . PRO A 1 80 ? 10.800 4.273 -15.462 1.00 79.12 80 PRO A C 1
ATOM 644 O O . PRO A 1 80 ? 11.916 3.768 -15.378 1.00 79.12 80 PRO A O 1
ATOM 647 N N . ALA A 1 81 ? 10.291 5.017 -14.478 1.00 84.62 81 ALA A N 1
ATOM 648 C CA . ALA A 1 81 ? 10.980 5.275 -13.222 1.00 84.62 81 ALA A CA 1
ATOM 649 C C . ALA A 1 81 ? 9.995 5.498 -12.070 1.00 84.62 81 ALA A C 1
ATOM 651 O O . ALA A 1 81 ? 8.829 5.855 -12.280 1.00 84.62 81 ALA A O 1
ATOM 652 N N . VAL A 1 82 ? 10.485 5.319 -10.844 1.00 87.81 82 VAL A N 1
ATOM 653 C CA . VAL A 1 82 ? 9.693 5.460 -9.621 1.00 87.81 82 VAL A CA 1
ATOM 654 C C . VAL A 1 82 ? 9.858 6.871 -9.047 1.00 87.81 82 VAL A C 1
ATOM 656 O O . VAL A 1 82 ? 10.983 7.272 -8.742 1.00 87.81 82 VAL A O 1
ATOM 659 N N . PRO A 1 83 ? 8.780 7.657 -8.868 1.00 86.75 83 PRO A N 1
ATOM 660 C CA . PRO A 1 83 ? 8.880 8.931 -8.172 1.00 86.75 83 PRO A CA 1
ATOM 661 C C . PRO A 1 83 ? 9.123 8.705 -6.677 1.00 86.75 83 PRO A C 1
ATOM 663 O O . PRO A 1 83 ? 8.543 7.807 -6.062 1.00 86.75 83 PRO A O 1
ATOM 666 N N . LYS A 1 84 ? 9.967 9.544 -6.072 1.00 87.75 84 LYS A N 1
ATOM 667 C CA . LYS A 1 84 ? 10.275 9.478 -4.642 1.00 87.75 84 LYS A CA 1
ATOM 668 C C . LYS A 1 84 ? 9.127 10.057 -3.813 1.00 87.75 84 LYS A C 1
ATOM 670 O O . LYS A 1 84 ? 9.115 11.234 -3.463 1.00 87.75 84 LYS A O 1
ATOM 675 N N . MET A 1 85 ? 8.144 9.210 -3.537 1.00 88.88 85 MET A N 1
ATOM 676 C CA . MET A 1 85 ? 6.939 9.531 -2.771 1.00 88.88 85 MET A CA 1
ATOM 677 C C . MET A 1 85 ? 6.775 8.553 -1.614 1.00 88.88 85 MET A C 1
ATOM 679 O O . MET A 1 85 ? 7.039 7.362 -1.781 1.00 88.88 85 MET A O 1
ATOM 683 N N . CYS A 1 86 ? 6.302 9.041 -0.470 1.00 89.38 86 CYS A N 1
ATOM 684 C CA . CYS A 1 86 ? 5.907 8.210 0.663 1.00 89.38 86 CYS A CA 1
ATOM 685 C C . CYS A 1 86 ? 4.380 8.067 0.685 1.00 89.38 86 CYS A C 1
ATOM 687 O O . CYS A 1 86 ? 3.657 9.061 0.598 1.00 89.38 86 CYS A O 1
ATOM 689 N N . LEU A 1 87 ? 3.882 6.834 0.771 1.00 89.00 87 LEU A N 1
ATOM 690 C CA . LEU A 1 87 ? 2.456 6.522 0.772 1.00 89.00 87 LEU A CA 1
ATOM 691 C C . LEU A 1 87 ? 2.058 5.863 2.087 1.00 89.00 87 LEU A C 1
ATOM 693 O O . LEU A 1 87 ? 2.722 4.940 2.544 1.00 89.00 87 LEU A O 1
ATOM 697 N N . GLY A 1 88 ? 0.936 6.306 2.651 1.00 89.62 88 GLY A N 1
ATOM 698 C CA . GLY A 1 88 ? 0.276 5.618 3.754 1.00 89.62 88 GLY A CA 1
ATOM 699 C C . GLY A 1 88 ? -0.503 4.428 3.211 1.00 89.62 88 GLY A C 1
ATOM 700 O O . GLY A 1 88 ? -1.370 4.591 2.350 1.00 89.62 88 GLY A O 1
ATOM 701 N N . CYS A 1 89 ? -0.194 3.238 3.706 1.00 89.81 89 CYS A N 1
ATOM 702 C CA . CYS A 1 89 ? -0.768 1.985 3.246 1.00 89.81 89 CYS A CA 1
ATOM 703 C C . CYS A 1 89 ? -1.689 1.388 4.317 1.00 89.81 89 CYS A C 1
ATOM 705 O O . CYS A 1 89 ? -1.401 1.427 5.513 1.00 89.81 89 CYS A O 1
ATOM 707 N N . CYS A 1 90 ? -2.809 0.824 3.875 1.00 90.69 90 CYS A N 1
ATOM 708 C CA . CYS A 1 90 ? -3.731 0.047 4.699 1.00 90.69 90 CYS A CA 1
ATOM 709 C C . CYS A 1 90 ? -4.248 -1.142 3.889 1.00 90.69 90 CYS A C 1
ATOM 711 O O . CYS A 1 90 ? -4.378 -1.043 2.664 1.00 90.69 90 CYS A O 1
ATOM 713 N N . ASP A 1 91 ? -4.550 -2.249 4.564 1.00 90.38 91 ASP A N 1
ATOM 714 C CA . ASP A 1 91 ? -5.269 -3.360 3.952 1.00 90.38 91 ASP A CA 1
ATOM 715 C C . ASP A 1 91 ? -6.775 -3.077 3.993 1.00 90.38 91 ASP A C 1
ATOM 717 O O . ASP A 1 91 ? -7.322 -2.652 5.012 1.00 90.38 91 ASP A O 1
ATOM 721 N N . VAL A 1 92 ? -7.472 -3.314 2.882 1.00 88.19 92 VAL A N 1
ATOM 722 C CA . VAL A 1 92 ? -8.923 -3.090 2.808 1.00 88.19 92 VAL A CA 1
ATOM 723 C C . VAL A 1 92 ? -9.712 -4.025 3.731 1.00 88.19 92 VAL A C 1
ATOM 725 O O . VAL A 1 92 ? -10.803 -3.650 4.163 1.00 88.19 92 VAL A O 1
ATOM 728 N N . ARG A 1 93 ? -9.172 -5.210 4.055 1.00 89.06 93 ARG A N 1
ATOM 729 C CA . ARG A 1 93 ? -9.762 -6.166 5.006 1.00 89.06 93 ARG A CA 1
ATOM 730 C C . ARG A 1 93 ? -9.717 -5.596 6.419 1.00 89.06 93 ARG A C 1
ATOM 732 O O . ARG A 1 93 ? -10.763 -5.501 7.055 1.00 89.06 93 ARG A O 1
ATOM 739 N N . ASP A 1 94 ? -8.554 -5.103 6.840 1.00 91.25 94 ASP A N 1
ATOM 740 C CA . ASP A 1 94 ? -8.382 -4.472 8.152 1.00 91.25 94 ASP A CA 1
ATOM 741 C C . ASP A 1 94 ? -9.262 -3.219 8.279 1.00 91.25 94 ASP A C 1
ATOM 743 O O . ASP A 1 94 ? -9.867 -2.969 9.319 1.00 91.25 94 ASP A O 1
ATOM 747 N N . VAL A 1 95 ? -9.394 -2.430 7.204 1.00 90.62 95 VAL A N 1
ATOM 748 C CA . VAL A 1 95 ? -10.298 -1.271 7.182 1.00 90.62 95 VAL A CA 1
ATOM 749 C C . VAL A 1 95 ? -11.748 -1.708 7.387 1.00 90.62 95 VAL A C 1
ATOM 751 O O . VAL A 1 95 ? -12.461 -1.080 8.169 1.00 90.62 95 VAL A O 1
ATOM 754 N N . ALA A 1 96 ? -12.205 -2.759 6.704 1.00 90.19 96 ALA A N 1
ATOM 755 C CA . ALA A 1 96 ? -13.562 -3.274 6.874 1.00 90.19 96 ALA A CA 1
ATOM 756 C C . ALA A 1 96 ? -13.800 -3.779 8.305 1.00 90.19 96 ALA A C 1
ATOM 758 O O . ALA A 1 96 ? -14.818 -3.440 8.913 1.00 90.19 96 ALA A O 1
ATOM 759 N N . GLU A 1 97 ? -12.842 -4.512 8.871 1.00 89.94 97 GLU A N 1
ATOM 760 C CA . GLU A 1 97 ? -12.890 -4.962 10.261 1.00 89.94 97 GLU A CA 1
ATOM 761 C C . GLU A 1 97 ? -12.941 -3.779 11.233 1.00 89.94 97 GLU A C 1
ATOM 763 O O . GLU A 1 97 ? -13.812 -3.731 12.100 1.00 89.94 97 GLU A O 1
ATOM 768 N N . ALA A 1 98 ? -12.100 -2.762 11.032 1.00 90.62 98 ALA A N 1
ATOM 769 C CA . ALA A 1 98 ? -12.101 -1.548 11.840 1.00 90.62 98 ALA A CA 1
ATOM 770 C C . ALA A 1 98 ? -13.463 -0.838 11.825 1.00 90.62 98 ALA A C 1
ATOM 772 O O . ALA A 1 98 ? -13.920 -0.371 12.869 1.00 90.62 98 ALA A O 1
ATOM 773 N N . HIS A 1 99 ? -14.144 -0.785 10.675 1.00 91.38 99 HIS A N 1
ATOM 774 C CA . HIS A 1 99 ? -15.494 -0.220 10.587 1.00 91.38 99 HIS A CA 1
ATOM 775 C C . HIS A 1 99 ? -16.513 -1.058 11.370 1.00 91.38 99 HIS A C 1
ATOM 777 O O . HIS A 1 99 ? -17.336 -0.499 12.095 1.00 91.38 99 HIS A O 1
ATOM 783 N N . ILE A 1 100 ? -16.458 -2.389 11.265 1.00 90.19 100 ILE A N 1
ATOM 784 C CA . ILE A 1 100 ? -17.351 -3.291 12.010 1.00 90.19 100 ILE A CA 1
ATOM 785 C C . ILE A 1 100 ? -17.131 -3.142 13.517 1.00 90.19 100 ILE A C 1
ATOM 787 O O . ILE A 1 100 ? -18.096 -3.020 14.275 1.00 90.19 100 ILE A O 1
ATOM 791 N N . THR A 1 101 ? -15.877 -3.111 13.954 1.00 90.81 101 THR A N 1
ATOM 792 C CA . THR A 1 101 ? -15.523 -2.959 15.366 1.00 90.81 101 THR A CA 1
ATOM 793 C C . THR A 1 101 ? -15.909 -1.582 15.892 1.00 90.81 101 THR A C 1
ATOM 795 O O . THR A 1 101 ? -16.450 -1.481 16.992 1.00 90.81 101 THR A O 1
ATOM 798 N N . ALA A 1 102 ? -15.740 -0.525 15.095 1.00 91.38 102 ALA A N 1
ATOM 799 C CA . ALA A 1 102 ? -16.203 0.813 15.450 1.00 91.38 102 ALA A CA 1
ATOM 800 C C . ALA A 1 102 ? -17.728 0.871 15.637 1.00 91.38 102 ALA A C 1
ATOM 802 O O . ALA A 1 102 ? -18.195 1.498 16.580 1.00 91.38 102 ALA A O 1
ATOM 803 N N . MET A 1 103 ? -18.514 0.181 14.801 1.00 91.19 103 MET A N 1
ATOM 804 C CA . MET A 1 103 ? -19.976 0.131 14.960 1.00 91.19 103 MET A CA 1
ATOM 805 C C . MET A 1 103 ? -20.425 -0.588 16.239 1.00 91.19 103 MET A C 1
ATOM 807 O O . MET A 1 103 ? -21.490 -0.282 16.768 1.00 91.19 103 MET A O 1
ATOM 811 N N . LYS A 1 104 ? -19.640 -1.555 16.724 1.00 91.19 104 LYS A N 1
ATOM 812 C CA . LYS A 1 104 ? -19.965 -2.359 17.913 1.00 91.19 104 LYS A CA 1
ATOM 8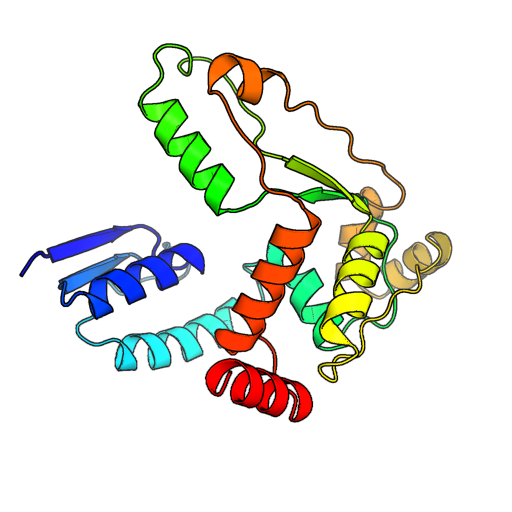13 C C . LYS A 1 104 ? -19.382 -1.790 19.208 1.00 91.19 104 LYS A C 1
ATOM 815 O O . LYS A 1 104 ? -19.843 -2.147 20.288 1.00 91.19 104 LYS A O 1
ATOM 820 N N . SER A 1 105 ? -18.350 -0.953 19.117 1.00 90.94 105 SER A N 1
ATOM 821 C CA . SER A 1 105 ? -17.614 -0.472 20.282 1.00 90.94 105 SER A CA 1
ATOM 822 C C . SER A 1 105 ? -18.287 0.747 20.919 1.00 90.94 105 SER A C 1
ATOM 824 O O . SER A 1 105 ? -18.468 1.766 20.248 1.00 90.94 105 SER A O 1
ATOM 826 N N . PRO A 1 106 ? -18.557 0.729 22.238 1.00 92.00 106 PRO A N 1
ATOM 827 C CA . PRO A 1 106 ? -19.071 1.899 22.947 1.00 92.00 106 PRO A CA 1
ATOM 828 C C . PRO A 1 106 ? -18.043 3.039 23.042 1.00 92.00 106 PRO A C 1
ATOM 830 O O . PRO A 1 106 ? -18.414 4.162 23.364 1.00 92.00 106 PRO A O 1
ATOM 833 N N . LYS A 1 107 ? -16.757 2.775 22.756 1.00 91.19 107 LYS A N 1
ATOM 834 C CA . LYS A 1 107 ? -15.680 3.781 22.765 1.00 91.19 107 LYS A CA 1
ATOM 835 C C . LYS A 1 107 ? -15.574 4.571 21.459 1.00 91.19 107 LYS A C 1
ATOM 837 O O . LYS A 1 107 ? -14.927 5.612 21.427 1.00 91.19 107 LYS A O 1
ATOM 842 N N . ALA A 1 108 ? -16.166 4.077 20.375 1.00 89.81 108 ALA A N 1
ATOM 843 C CA . ALA A 1 108 ? -16.018 4.678 19.054 1.00 89.81 108 ALA A CA 1
ATOM 844 C C . ALA A 1 108 ? -16.722 6.042 18.858 1.00 89.81 108 ALA A C 1
ATOM 846 O O . ALA A 1 108 ? -16.171 6.875 18.129 1.00 89.81 108 ALA A O 1
ATOM 847 N N . PRO A 1 109 ? -17.905 6.320 19.450 1.00 92.44 109 PRO A N 1
ATOM 848 C CA . PRO A 1 109 ? -18.604 7.588 19.242 1.00 92.44 109 PRO A CA 1
ATOM 849 C C . PRO A 1 109 ? -17.757 8.815 19.611 1.00 92.44 109 PRO A C 1
ATOM 851 O O . PRO A 1 109 ? -17.092 8.844 20.641 1.00 92.44 109 PRO A O 1
ATOM 854 N N . GLY A 1 110 ? -17.785 9.844 18.758 1.00 91.50 110 GLY A N 1
ATOM 855 C CA . GLY A 1 110 ? -17.038 11.096 18.961 1.00 91.50 110 GLY A CA 1
ATOM 856 C C . GLY A 1 110 ? -15.549 11.033 18.599 1.00 91.50 110 GLY A C 1
ATOM 857 O O . GLY A 1 110 ? -14.880 12.067 18.588 1.00 91.50 110 GLY A O 1
ATOM 858 N N . ASN A 1 111 ? -15.027 9.858 18.240 1.00 91.94 111 ASN A N 1
ATOM 859 C CA . ASN A 1 111 ? -13.623 9.673 17.898 1.00 91.94 111 ASN A CA 1
ATOM 860 C C . ASN A 1 111 ? -13.371 9.638 16.384 1.00 91.94 111 ASN A C 1
ATOM 862 O O . ASN A 1 111 ? -14.231 9.294 15.576 1.00 91.94 111 ASN A O 1
ATOM 866 N N . ARG A 1 112 ? -12.142 10.000 16.002 1.00 91.94 112 ARG A N 1
ATOM 867 C CA . ARG A 1 112 ? -11.601 9.830 14.650 1.00 91.94 112 ARG A CA 1
ATOM 868 C C . ARG A 1 112 ? -10.433 8.860 14.722 1.00 91.94 112 ARG A C 1
ATOM 870 O O . ARG A 1 112 ? -9.544 9.041 15.556 1.00 91.94 112 ARG A O 1
ATOM 877 N N . TYR A 1 113 ? -10.448 7.861 13.850 1.00 91.94 113 TYR A N 1
ATOM 878 C CA . TYR A 1 113 ? -9.456 6.795 13.807 1.00 91.94 113 TYR A CA 1
ATOM 879 C C . TYR A 1 113 ? -8.741 6.782 12.458 1.00 91.94 113 TYR A C 1
ATOM 881 O O . TYR A 1 113 ? -9.348 7.051 11.423 1.00 91.94 113 TYR A O 1
ATOM 889 N N . ILE A 1 114 ? -7.449 6.462 12.482 1.00 91.56 114 ILE A N 1
ATOM 890 C CA . ILE A 1 114 ? -6.614 6.293 11.292 1.00 91.56 114 ILE A CA 1
ATOM 891 C C . ILE A 1 114 ? -6.342 4.800 11.136 1.00 91.56 114 ILE A C 1
ATOM 893 O O . ILE A 1 114 ? -5.759 4.187 12.023 1.00 91.56 114 ILE A O 1
ATOM 897 N N . THR A 1 115 ? -6.745 4.226 10.006 1.00 91.75 115 THR A N 1
ATOM 898 C CA . THR A 1 115 ? -6.559 2.800 9.680 1.00 91.75 115 THR A CA 1
ATOM 899 C C . THR A 1 115 ? -5.273 2.528 8.897 1.00 91.75 115 THR A C 1
ATOM 901 O O . THR A 1 115 ? -5.071 1.435 8.382 1.00 91.75 115 THR A O 1
ATOM 904 N N . ILE A 1 116 ? -4.399 3.524 8.749 1.00 91.19 116 ILE A N 1
ATOM 905 C CA . ILE A 1 116 ? -3.123 3.351 8.053 1.00 91.19 116 ILE A CA 1
ATOM 906 C C . ILE A 1 116 ? -2.220 2.457 8.907 1.00 91.19 116 ILE A C 1
ATOM 908 O O . ILE A 1 116 ? -1.946 2.760 10.068 1.00 91.19 116 ILE A O 1
ATOM 912 N N . SER A 1 117 ? -1.798 1.334 8.328 1.00 87.19 117 SER A N 1
ATOM 913 C CA . SER A 1 117 ? -0.978 0.307 8.977 1.00 87.19 117 SER A CA 1
ATOM 914 C C . SER A 1 117 ? 0.481 0.753 9.079 1.00 87.19 117 SER A C 1
ATOM 916 O O . SER A 1 117 ? 1.132 0.517 10.095 1.00 87.19 117 SER A O 1
ATOM 918 N N . GLY A 1 118 ? 0.958 1.474 8.065 1.00 89.19 118 GLY A N 1
ATOM 919 C CA . GLY A 1 118 ? 2.267 2.116 8.035 1.00 89.19 118 GLY A CA 1
ATOM 920 C C . GLY A 1 118 ? 2.468 2.892 6.738 1.00 89.19 118 GLY A C 1
ATOM 921 O O . GLY A 1 118 ? 1.588 2.907 5.874 1.00 89.19 118 GLY A O 1
ATOM 922 N N . SER A 1 119 ? 3.624 3.532 6.604 1.00 90.88 119 SER A N 1
ATOM 923 C CA . SER A 1 119 ? 3.982 4.291 5.408 1.00 90.88 119 SER A CA 1
ATOM 924 C C . SER A 1 119 ? 5.185 3.664 4.719 1.00 90.88 119 SER A C 1
ATOM 926 O O . SER A 1 119 ? 6.146 3.283 5.383 1.00 90.88 119 SER A O 1
ATOM 928 N N . LEU A 1 120 ? 5.139 3.570 3.394 1.00 92.19 120 LEU A N 1
ATOM 929 C CA . LEU A 1 120 ? 6.222 3.029 2.578 1.00 92.19 120 LEU A CA 1
ATOM 930 C C . LEU A 1 120 ? 6.609 4.018 1.491 1.00 92.19 120 LEU A C 1
ATOM 932 O O . LEU A 1 120 ? 5.756 4.695 0.909 1.00 92.19 120 LEU A O 1
ATOM 936 N N . TRP A 1 121 ? 7.901 4.075 1.180 1.00 92.50 121 TRP A N 1
ATOM 937 C CA . TRP A 1 121 ? 8.324 4.737 -0.040 1.00 92.50 121 TRP A CA 1
ATOM 938 C C . TRP A 1 121 ? 7.860 3.919 -1.233 1.00 92.50 121 TRP A C 1
ATOM 940 O O . TRP A 1 121 ? 7.913 2.690 -1.242 1.00 92.50 121 TRP A O 1
ATOM 950 N N . LEU A 1 122 ? 7.440 4.611 -2.282 1.00 90.81 122 LEU A N 1
ATOM 951 C CA . LEU A 1 122 ? 6.978 3.967 -3.499 1.00 90.81 122 LEU A CA 1
ATOM 952 C C . LEU A 1 122 ? 8.070 3.089 -4.136 1.00 90.81 122 LEU A C 1
ATOM 954 O O . LEU A 1 122 ? 7.767 2.076 -4.759 1.00 90.81 122 LEU A O 1
ATOM 958 N N . GLN A 1 123 ? 9.340 3.444 -3.924 1.00 92.56 123 GLN A N 1
ATOM 959 C CA . GLN A 1 123 ? 10.478 2.620 -4.319 1.00 92.56 123 GLN A CA 1
ATOM 960 C C . GLN A 1 123 ? 10.521 1.281 -3.569 1.00 92.56 123 GLN A C 1
ATOM 962 O O . GLN A 1 123 ? 10.842 0.262 -4.174 1.00 92.56 123 GLN A O 1
ATOM 967 N N . ASP A 1 124 ? 10.180 1.263 -2.282 1.00 93.50 124 ASP A N 1
ATOM 968 C CA . ASP A 1 124 ? 10.158 0.031 -1.490 1.00 93.50 124 ASP A CA 1
ATOM 969 C C . ASP A 1 124 ? 9.004 -0.871 -1.929 1.00 93.50 124 ASP A C 1
ATOM 971 O O . ASP A 1 124 ? 9.185 -2.076 -2.070 1.00 93.50 124 ASP A O 1
ATOM 975 N N . ILE A 1 125 ? 7.851 -0.284 -2.270 1.00 93.25 125 ILE A N 1
ATOM 976 C CA . ILE A 1 125 ? 6.736 -1.012 -2.896 1.00 93.25 125 ILE A CA 1
ATOM 977 C C . ILE A 1 125 ? 7.186 -1.640 -4.222 1.00 93.25 125 ILE A C 1
ATOM 979 O O . ILE A 1 125 ? 6.921 -2.814 -4.468 1.00 93.25 125 ILE A O 1
ATOM 983 N N . ALA A 1 126 ? 7.893 -0.886 -5.070 1.00 93.38 126 ALA A N 1
ATOM 984 C CA . ALA A 1 126 ? 8.400 -1.400 -6.339 1.00 93.38 126 ALA A CA 1
ATOM 985 C C . ALA A 1 126 ? 9.399 -2.554 -6.145 1.00 93.38 126 ALA A C 1
ATOM 987 O O . ALA A 1 126 ? 9.319 -3.544 -6.863 1.00 93.38 126 ALA A O 1
ATOM 988 N N . LYS A 1 127 ? 10.296 -2.470 -5.154 1.00 94.75 127 LYS A N 1
ATOM 989 C CA . LYS A 1 127 ? 11.226 -3.561 -4.813 1.00 94.75 127 LYS A CA 1
ATOM 990 C C . LYS A 1 127 ? 10.496 -4.809 -4.322 1.00 94.75 127 LYS A C 1
ATOM 992 O O . LYS A 1 127 ? 10.787 -5.891 -4.811 1.00 94.75 127 LYS A O 1
ATOM 997 N N . ILE A 1 128 ? 9.517 -4.654 -3.425 1.00 95.31 128 ILE A N 1
ATOM 998 C CA . ILE A 1 128 ? 8.678 -5.764 -2.942 1.00 95.31 128 ILE A CA 1
ATOM 999 C C . ILE A 1 128 ? 7.998 -6.480 -4.116 1.00 95.31 128 ILE A C 1
ATOM 1001 O O . ILE A 1 128 ? 7.941 -7.707 -4.143 1.00 95.31 128 ILE A O 1
ATOM 1005 N N . LEU A 1 129 ? 7.489 -5.718 -5.088 1.00 94.62 129 LEU A N 1
ATOM 1006 C CA . LEU A 1 129 ? 6.857 -6.281 -6.277 1.00 94.62 129 LEU A CA 1
ATOM 1007 C C . LEU A 1 129 ? 7.872 -6.931 -7.229 1.00 94.62 12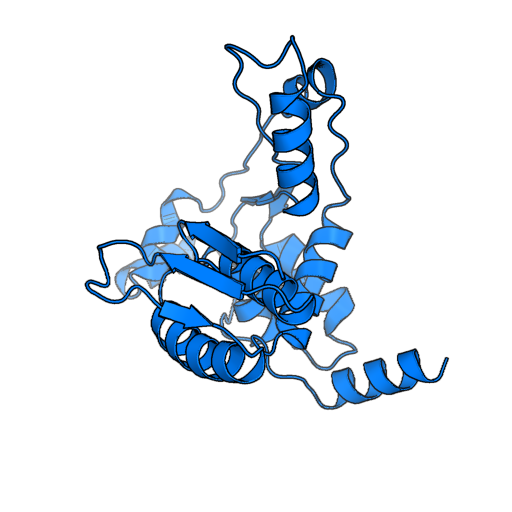9 LEU A C 1
ATOM 1009 O O . LEU A 1 129 ? 7.572 -7.991 -7.767 1.00 94.62 129 LEU A O 1
ATOM 1013 N N . ASP A 1 130 ? 9.050 -6.340 -7.442 1.00 94.44 130 ASP A N 1
ATOM 1014 C CA . ASP A 1 130 ? 10.090 -6.949 -8.287 1.00 94.44 130 ASP A CA 1
ATOM 1015 C C . ASP A 1 130 ? 10.573 -8.281 -7.697 1.00 94.44 130 ASP A C 1
ATOM 1017 O O . ASP A 1 130 ? 10.652 -9.270 -8.416 1.00 94.44 130 ASP A O 1
ATOM 1021 N N . GLU A 1 131 ? 10.817 -8.338 -6.383 1.00 95.62 131 GLU A N 1
ATOM 1022 C CA . GLU A 1 131 ? 11.247 -9.557 -5.683 1.00 95.62 131 GLU A CA 1
ATOM 1023 C C . GLU A 1 131 ? 10.296 -10.740 -5.925 1.00 95.62 131 GLU A C 1
ATOM 1025 O O . GLU A 1 131 ? 10.751 -11.843 -6.225 1.00 95.62 131 GLU A O 1
ATOM 1030 N N . GLU A 1 132 ? 8.984 -10.510 -5.821 1.00 95.00 132 GLU A N 1
ATOM 1031 C CA . GLU A 1 132 ? 7.964 -11.559 -5.941 1.00 95.00 132 GLU A CA 1
ATOM 1032 C C . GLU A 1 132 ? 7.600 -11.870 -7.403 1.00 95.00 132 GLU A C 1
ATOM 1034 O O . GLU A 1 132 ? 7.440 -13.031 -7.784 1.00 95.00 132 GLU A O 1
ATOM 1039 N N . PHE A 1 133 ? 7.454 -10.846 -8.251 1.00 94.88 133 PHE A N 1
ATOM 1040 C CA . PHE A 1 133 ? 6.848 -10.996 -9.580 1.00 94.88 133 PHE A CA 1
ATOM 1041 C C . PHE A 1 133 ? 7.853 -11.101 -10.729 1.00 94.88 133 PHE A C 1
ATOM 1043 O O . PHE A 1 133 ? 7.472 -11.506 -11.833 1.00 94.88 133 PHE A O 1
ATOM 1050 N N . ARG A 1 134 ? 9.139 -10.821 -10.502 1.00 93.69 134 ARG A N 1
ATOM 1051 C CA . ARG A 1 134 ? 10.178 -11.006 -11.524 1.00 93.69 134 ARG A CA 1
ATOM 1052 C C . ARG A 1 134 ? 10.350 -12.459 -11.970 1.00 93.69 134 ARG A C 1
ATOM 1054 O O . ARG A 1 134 ? 10.385 -12.680 -13.183 1.00 93.69 134 ARG A O 1
ATOM 1061 N N . PRO A 1 135 ? 10.368 -13.468 -11.074 1.00 93.69 135 PRO A N 1
ATOM 1062 C CA . PRO A 1 135 ? 10.354 -14.877 -11.484 1.00 93.69 135 PRO A CA 1
ATOM 1063 C C . PRO A 1 135 ? 9.094 -15.260 -12.276 1.00 93.69 135 PRO A C 1
ATOM 1065 O O . PRO A 1 135 ? 9.126 -16.167 -13.103 1.00 93.69 135 PRO A O 1
ATOM 1068 N N . LEU A 1 136 ? 7.994 -14.533 -12.059 1.00 93.75 136 LEU A N 1
ATOM 1069 C CA . LEU A 1 136 ? 6.714 -14.711 -12.745 1.00 93.75 136 LEU A CA 1
ATOM 1070 C C . LEU A 1 136 ? 6.655 -13.963 -14.092 1.00 93.75 136 LEU A C 1
ATOM 1072 O O . LEU A 1 136 ? 5.606 -13.929 -14.727 1.00 93.75 136 LEU A O 1
ATOM 1076 N N . GLY A 1 137 ? 7.761 -13.378 -14.562 1.00 92.44 137 GLY A N 1
ATOM 1077 C CA . GLY A 1 137 ? 7.855 -12.736 -15.877 1.00 92.44 137 GLY A CA 1
ATOM 1078 C C . GLY A 1 137 ? 7.403 -11.273 -15.921 1.00 92.44 137 GLY A C 1
ATOM 1079 O O . GLY A 1 137 ? 7.234 -10.729 -17.013 1.00 92.44 137 GLY A O 1
ATOM 1080 N N . TYR A 1 138 ? 7.212 -10.621 -14.771 1.00 93.69 138 TYR A N 1
ATOM 1081 C CA . TYR A 1 138 ? 6.920 -9.187 -14.700 1.00 93.69 138 TYR A CA 1
ATOM 1082 C C . TYR A 1 138 ? 8.206 -8.376 -14.499 1.00 93.69 138 TYR A C 1
ATOM 1084 O O . TYR A 1 138 ? 9.050 -8.737 -13.690 1.00 93.69 138 TYR A O 1
ATOM 1092 N N . ASN A 1 139 ? 8.359 -7.263 -15.222 1.00 90.25 139 ASN A N 1
ATOM 1093 C CA . ASN A 1 139 ? 9.535 -6.394 -15.112 1.00 90.25 139 ASN A CA 1
ATOM 1094 C C . ASN A 1 139 ? 9.173 -5.087 -14.400 1.00 90.25 139 ASN A C 1
ATOM 1096 O O . ASN A 1 139 ? 8.646 -4.158 -15.027 1.00 90.25 139 ASN A O 1
ATOM 1100 N N . VAL A 1 140 ? 9.455 -5.021 -13.099 1.00 92.12 140 VAL A N 1
ATOM 1101 C CA . VAL A 1 140 ? 9.105 -3.874 -12.263 1.00 92.12 140 VAL A CA 1
ATOM 1102 C C . VAL A 1 140 ? 10.289 -2.900 -12.181 1.00 92.12 140 VAL A C 1
ATOM 1104 O O . VAL A 1 140 ? 11.381 -3.270 -11.755 1.00 92.12 140 VAL A O 1
ATOM 1107 N N . PRO A 1 141 ? 10.105 -1.622 -12.550 1.00 89.19 141 PRO A N 1
ATOM 1108 C CA . PRO A 1 141 ? 11.159 -0.628 -12.413 1.00 89.19 141 PRO A CA 1
ATOM 1109 C C . PRO A 1 141 ? 11.356 -0.270 -10.937 1.00 89.19 141 PRO A C 1
ATOM 1111 O O . PRO A 1 141 ? 10.424 0.170 -10.271 1.00 89.19 141 PRO A O 1
ATOM 1114 N N . THR A 1 142 ? 12.582 -0.414 -10.432 1.00 89.94 142 THR A N 1
ATOM 1115 C CA . THR A 1 142 ? 12.948 -0.140 -9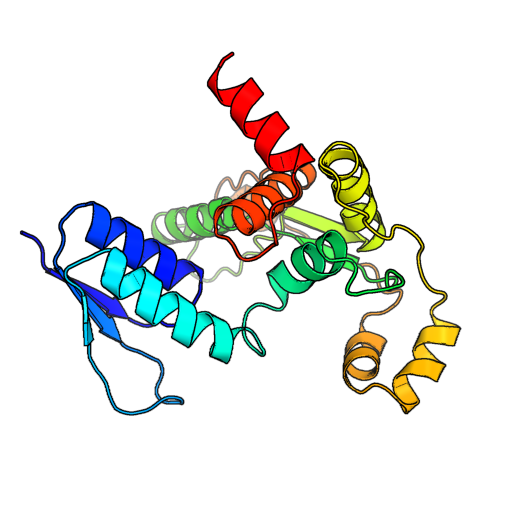.024 1.00 89.94 142 THR A CA 1
ATOM 1116 C C . THR A 1 142 ? 13.811 1.113 -8.848 1.00 89.94 142 THR A C 1
ATOM 1118 O O . THR A 1 142 ? 14.108 1.536 -7.725 1.00 89.94 142 THR A O 1
ATOM 1121 N N . TRP A 1 143 ? 14.222 1.733 -9.954 1.00 86.94 143 TRP A N 1
ATOM 1122 C CA . TRP A 1 143 ? 15.060 2.924 -9.935 1.00 86.94 143 TRP A CA 1
ATOM 1123 C C . TRP A 1 143 ? 14.241 4.179 -9.606 1.00 86.94 143 TRP A C 1
ATOM 1125 O O . TRP A 1 143 ? 13.224 4.465 -10.246 1.00 86.94 143 TRP A O 1
ATOM 1135 N N . ALA A 1 144 ? 14.692 4.931 -8.598 1.00 84.50 144 ALA A N 1
ATOM 1136 C CA . ALA A 1 144 ? 14.062 6.178 -8.184 1.00 84.50 144 ALA A CA 1
ATOM 1137 C C . ALA A 1 144 ? 14.553 7.352 -9.040 1.00 84.50 144 ALA A C 1
ATOM 1139 O O . ALA A 1 144 ? 15.756 7.601 -9.134 1.00 84.50 144 ALA A O 1
ATOM 1140 N N . PHE A 1 145 ? 13.620 8.101 -9.628 1.00 83.12 145 PHE A N 1
ATOM 1141 C CA . PHE A 1 145 ? 13.946 9.260 -10.455 1.00 83.12 145 PHE A CA 1
ATOM 1142 C C . PHE A 1 145 ? 14.306 10.477 -9.582 1.00 83.12 145 PHE A C 1
ATOM 1144 O O . PHE A 1 145 ? 13.538 10.806 -8.671 1.00 83.12 145 PHE A O 1
ATOM 1151 N N . PRO A 1 146 ? 15.407 11.201 -9.864 1.00 82.06 146 PRO A N 1
ATOM 1152 C CA . PRO A 1 146 ? 15.770 12.400 -9.115 1.00 82.06 146 PRO A CA 1
ATOM 1153 C C . PRO A 1 146 ? 14.680 13.476 -9.167 1.00 82.06 146 PRO A C 1
ATOM 1155 O O . PRO A 1 146 ? 14.231 13.886 -10.240 1.00 82.06 146 PRO A O 1
ATOM 1158 N N . SER A 1 147 ? 14.299 14.010 -8.009 1.00 82.31 147 SER A N 1
ATOM 1159 C CA . SER A 1 147 ? 13.181 14.953 -7.879 1.00 82.31 147 SER A CA 1
ATOM 1160 C C . SER A 1 147 ? 13.337 16.221 -8.720 1.00 82.31 147 SER A C 1
ATOM 1162 O O . SER A 1 147 ? 12.346 16.769 -9.198 1.00 82.31 147 SER A O 1
ATOM 1164 N N . PHE A 1 148 ? 14.572 16.677 -8.956 1.00 83.12 148 PHE A N 1
ATOM 1165 C CA . PHE A 1 148 ? 14.844 17.817 -9.837 1.00 83.12 148 PHE A CA 1
ATOM 1166 C C . PHE A 1 148 ? 14.384 17.562 -11.278 1.00 83.12 148 PHE A C 1
ATOM 1168 O O . PHE A 1 148 ? 13.718 18.406 -11.871 1.00 83.12 148 PHE A O 1
ATOM 1175 N N . GLY A 1 149 ? 14.664 16.381 -11.830 1.00 83.12 149 GLY A N 1
ATOM 1176 C CA . GLY A 1 149 ? 14.239 16.074 -13.190 1.00 83.12 149 GLY A CA 1
ATOM 1177 C C . GLY A 1 149 ? 12.716 15.895 -13.295 1.00 83.12 149 GLY A C 1
ATOM 1178 O O . GLY A 1 149 ? 12.130 16.310 -14.291 1.00 83.12 149 GLY A O 1
ATOM 1179 N N . LEU A 1 150 ? 12.043 15.379 -12.254 1.00 84.00 150 LEU A N 1
ATOM 1180 C CA . LEU A 1 150 ? 10.569 15.329 -12.220 1.00 84.00 150 LEU A CA 1
ATOM 1181 C C . LEU A 1 150 ? 9.948 16.731 -12.265 1.00 84.00 150 LEU A C 1
ATOM 1183 O O . LEU A 1 150 ? 8.913 16.919 -12.906 1.00 84.00 150 LEU A O 1
ATOM 1187 N N . LYS A 1 151 ? 10.592 17.729 -11.643 1.00 81.75 151 LYS A N 1
ATOM 1188 C CA . LYS A 1 151 ? 10.154 19.129 -11.739 1.00 81.75 151 LYS A CA 1
ATOM 1189 C C . LYS A 1 151 ? 10.216 19.644 -13.178 1.00 81.75 151 LYS A C 1
ATOM 1191 O O . LYS A 1 151 ? 9.279 20.316 -13.595 1.00 81.75 151 LYS A O 1
ATOM 1196 N N . ILE A 1 152 ? 11.237 19.275 -13.952 1.00 86.62 152 ILE A N 1
ATOM 1197 C CA . ILE A 1 152 ? 11.334 19.638 -15.378 1.00 86.62 152 ILE A CA 1
ATOM 1198 C C . ILE A 1 152 ? 10.227 18.946 -16.187 1.00 86.62 152 ILE A C 1
ATOM 1200 O O . ILE A 1 152 ? 9.498 19.601 -16.929 1.00 86.62 152 ILE A O 1
ATOM 1204 N N . VAL A 1 153 ? 10.039 17.634 -16.000 1.00 84.31 153 VAL A N 1
ATOM 1205 C CA . VAL A 1 153 ? 9.004 16.856 -16.712 1.00 84.31 153 VAL A CA 1
ATOM 1206 C C . VAL A 1 153 ? 7.597 17.392 -16.428 1.00 84.31 153 VAL A C 1
ATOM 1208 O O . VAL A 1 153 ? 6.741 17.396 -17.311 1.00 84.31 153 VAL A O 1
ATOM 1211 N N . SER A 1 154 ? 7.357 17.921 -15.227 1.00 85.44 154 SER A N 1
ATOM 1212 C CA . SER A 1 154 ? 6.061 18.493 -14.847 1.00 85.44 154 SER A CA 1
ATOM 1213 C C . SER A 1 154 ? 5.601 19.681 -15.691 1.00 85.44 154 SER A C 1
ATOM 1215 O O . SER A 1 154 ? 4.415 20.022 -15.685 1.00 85.44 154 SER A O 1
ATOM 1217 N N . TRP A 1 155 ? 6.508 20.345 -16.410 1.00 86.81 155 TRP A N 1
ATOM 1218 C CA . TRP A 1 155 ? 6.145 21.418 -17.334 1.00 86.81 155 TRP A CA 1
ATOM 1219 C C . TRP A 1 155 ? 5.394 20.875 -18.551 1.00 86.81 155 TRP A C 1
ATOM 1221 O O . TRP A 1 155 ? 4.501 21.550 -19.058 1.00 86.81 155 TRP A O 1
ATOM 1231 N N . PHE A 1 156 ? 5.671 19.627 -18.931 1.00 86.19 156 PHE A N 1
ATOM 1232 C CA . PHE A 1 156 ? 5.107 18.966 -20.106 1.00 86.19 156 PHE A CA 1
ATOM 1233 C C . PHE A 1 156 ? 4.034 17.925 -19.759 1.00 86.19 156 PHE A C 1
ATOM 1235 O O . PHE A 1 156 ? 3.157 17.666 -20.578 1.00 86.19 156 PHE A O 1
ATOM 1242 N N . ASP A 1 157 ? 4.052 17.370 -18.542 1.00 79.38 157 ASP A N 1
ATOM 1243 C CA . ASP A 1 157 ? 3.103 16.346 -18.099 1.00 79.38 157 ASP A CA 1
ATOM 1244 C C . ASP A 1 157 ? 2.286 16.794 -16.870 1.00 79.38 157 ASP A C 1
ATOM 1246 O O . ASP A 1 157 ? 2.804 17.002 -15.766 1.00 79.38 157 ASP A O 1
ATOM 1250 N N . ALA A 1 158 ? 0.968 16.919 -17.057 1.00 80.88 158 ALA A N 1
ATOM 1251 C CA . ALA A 1 158 ? 0.038 17.342 -16.010 1.00 80.88 158 ALA A CA 1
ATOM 1252 C C . ALA A 1 158 ? -0.118 16.309 -14.876 1.00 80.88 158 ALA A C 1
ATOM 1254 O O . ALA A 1 158 ? -0.377 16.689 -13.731 1.00 80.88 158 ALA A O 1
ATOM 1255 N N . SER A 1 159 ? 0.060 15.016 -15.163 1.00 75.81 159 SER A N 1
ATOM 1256 C CA . SER A 1 159 ? 0.004 13.958 -14.152 1.00 75.81 159 SER A CA 1
ATOM 1257 C C . SER A 1 159 ? 1.205 14.033 -13.209 1.00 75.81 159 SER A C 1
ATOM 1259 O O . SER A 1 159 ? 1.041 13.918 -11.995 1.00 75.81 159 SER A O 1
ATOM 1261 N N . VAL A 1 160 ? 2.394 14.334 -13.743 1.00 79.69 160 VAL A N 1
ATOM 1262 C CA . VAL A 1 160 ? 3.612 14.556 -12.950 1.00 79.69 160 VAL A CA 1
ATOM 1263 C C . VAL A 1 160 ? 3.498 15.830 -12.125 1.00 79.69 160 VAL A C 1
ATOM 1265 O O . VAL A 1 160 ? 3.834 15.827 -10.940 1.00 79.69 160 VAL A O 1
ATOM 1268 N N . ARG A 1 161 ? 2.943 16.901 -12.702 1.00 82.75 161 ARG A N 1
ATOM 1269 C CA . ARG A 1 161 ? 2.692 18.157 -11.979 1.00 82.75 161 ARG A CA 1
ATOM 1270 C C . ARG A 1 161 ? 1.824 17.963 -10.740 1.00 82.75 161 ARG A C 1
ATOM 1272 O O . ARG A 1 161 ? 2.127 18.538 -9.699 1.00 82.75 161 ARG A O 1
ATOM 1279 N N . ALA A 1 162 ? 0.797 17.118 -10.823 1.00 80.44 162 ALA A N 1
ATOM 1280 C CA . ALA A 1 162 ? -0.066 16.801 -9.686 1.00 80.44 162 ALA A CA 1
ATOM 1281 C C . ALA A 1 162 ? 0.656 16.037 -8.557 1.00 80.44 162 ALA A C 1
ATOM 1283 O O . ALA A 1 162 ? 0.191 16.058 -7.419 1.00 80.44 162 ALA A O 1
ATOM 1284 N N . MET A 1 163 ? 1.779 15.371 -8.850 1.00 79.19 163 MET A N 1
ATOM 1285 C CA . MET A 1 163 ? 2.564 14.619 -7.866 1.00 79.19 163 MET A CA 1
ATOM 1286 C C . MET A 1 163 ? 3.624 15.469 -7.155 1.00 79.19 163 MET A C 1
ATOM 1288 O O . MET A 1 163 ? 4.024 15.104 -6.052 1.00 79.19 163 MET A O 1
ATOM 1292 N N . ILE A 1 164 ? 4.052 16.601 -7.735 1.00 83.06 164 ILE A N 1
ATOM 1293 C CA . ILE A 1 164 ? 5.125 17.453 -7.183 1.00 83.06 164 ILE A CA 1
ATOM 1294 C C . ILE A 1 164 ? 4.960 17.771 -5.693 1.00 83.06 164 ILE A C 1
ATOM 1296 O O . ILE A 1 164 ? 5.947 17.618 -4.975 1.00 83.06 164 ILE A O 1
ATOM 1300 N N . PRO A 1 165 ? 3.777 18.193 -5.199 1.00 84.12 165 PRO A N 1
ATOM 1301 C CA . PRO A 1 165 ? 3.634 18.596 -3.799 1.00 84.12 165 PRO A CA 1
ATOM 1302 C C . PRO A 1 165 ? 3.893 17.468 -2.793 1.00 84.12 165 PRO A C 1
ATOM 1304 O O . PRO A 1 165 ? 4.071 17.731 -1.612 1.00 84.12 165 PRO A O 1
ATOM 1307 N N . PHE A 1 166 ? 3.887 16.215 -3.249 1.00 82.06 166 PHE A N 1
ATOM 1308 C CA . PHE A 1 166 ? 4.065 15.029 -2.416 1.00 82.06 166 PHE A CA 1
ATOM 1309 C C . PHE A 1 166 ? 5.470 14.416 -2.541 1.00 82.06 166 PHE A C 1
ATOM 1311 O O . PHE A 1 166 ? 5.770 13.438 -1.856 1.00 82.06 166 PHE A O 1
ATOM 1318 N N . LEU A 1 167 ? 6.323 14.942 -3.428 1.00 85.19 167 LEU A N 1
ATOM 1319 C CA . LEU A 1 167 ? 7.686 14.440 -3.620 1.00 85.19 167 LEU A CA 1
ATOM 1320 C C . LEU A 1 167 ? 8.556 14.739 -2.398 1.00 85.19 167 LEU A C 1
ATOM 1322 O O . LEU A 1 167 ? 8.446 15.804 -1.805 1.00 85.19 167 LEU A O 1
ATOM 1326 N N . ASP A 1 168 ? 9.439 13.801 -2.052 1.00 84.81 168 ASP A N 1
ATOM 1327 C CA . ASP A 1 168 ? 10.415 13.913 -0.953 1.00 84.81 168 ASP A CA 1
ATOM 1328 C C . ASP A 1 168 ? 9.836 14.124 0.454 1.00 84.81 168 ASP A C 1
ATOM 1330 O O . ASP A 1 168 ? 10.593 14.289 1.410 1.00 84.81 168 ASP A O 1
ATOM 1334 N N . HIS A 1 169 ? 8.517 14.061 0.613 1.00 86.12 169 HIS A N 1
ATOM 1335 C CA . HIS A 1 169 ? 7.870 14.183 1.909 1.00 86.12 169 HIS A CA 1
ATOM 1336 C C . HIS A 1 169 ? 7.629 12.805 2.523 1.00 86.12 169 HIS A C 1
ATOM 1338 O O . HIS A 1 169 ? 6.968 11.949 1.934 1.00 86.12 169 HIS A O 1
ATOM 1344 N N . GLU A 1 170 ? 8.164 12.598 3.725 1.00 87.94 170 GLU A N 1
ATOM 1345 C CA . GLU A 1 170 ? 7.900 11.404 4.521 1.00 87.94 170 GLU A CA 1
ATOM 1346 C C . GLU A 1 170 ? 6.545 11.540 5.225 1.00 87.94 170 GLU A C 1
ATOM 1348 O O . GLU A 1 170 ? 6.285 12.522 5.924 1.00 87.94 170 GLU A O 1
ATOM 1353 N N . LEU A 1 171 ? 5.676 10.544 5.057 1.00 85.06 171 LEU A N 1
ATOM 1354 C CA . LEU A 1 171 ? 4.369 10.523 5.698 1.00 85.06 171 LEU A CA 1
ATOM 1355 C C . LEU A 1 171 ? 4.458 9.763 7.023 1.00 85.06 171 LEU A C 1
ATOM 1357 O O . LEU A 1 171 ? 4.481 8.535 7.035 1.00 85.06 171 LEU A O 1
ATOM 1361 N N . LYS A 1 172 ? 4.460 10.478 8.150 1.00 86.94 172 LYS A N 1
ATOM 1362 C CA . LYS A 1 172 ? 4.379 9.869 9.487 1.00 86.94 172 LYS A CA 1
ATOM 1363 C C . LYS A 1 172 ? 2.970 10.011 10.032 1.00 86.94 172 LYS A C 1
ATOM 1365 O O . LYS A 1 172 ? 2.450 11.118 10.131 1.00 86.94 172 LYS A O 1
ATOM 1370 N N . LEU A 1 173 ? 2.355 8.884 10.366 1.00 86.50 173 LEU A N 1
ATOM 1371 C CA . LEU A 1 173 ? 1.000 8.825 10.894 1.00 86.50 173 LEU A CA 1
ATOM 1372 C C . LEU A 1 173 ? 0.981 7.932 12.123 1.00 86.50 173 LEU A C 1
ATOM 1374 O O . LEU A 1 173 ? 1.587 6.863 12.123 1.00 86.50 173 LEU A O 1
ATOM 1378 N N . ASP A 1 174 ? 0.269 8.380 13.150 1.00 87.69 174 ASP A N 1
ATOM 1379 C CA . ASP A 1 174 ? 0.097 7.620 14.378 1.00 87.69 174 ASP A CA 1
ATOM 1380 C C . ASP A 1 174 ? -1.240 6.865 14.360 1.00 87.69 174 ASP A C 1
ATOM 1382 O O . ASP A 1 174 ? -2.310 7.455 14.190 1.00 87.69 174 ASP A O 1
ATOM 1386 N N . ASN A 1 175 ? -1.166 5.545 14.534 1.00 90.62 175 ASN A N 1
ATOM 1387 C CA . ASN A 1 175 ? -2.311 4.642 14.638 1.00 90.62 175 ASN A CA 1
ATOM 1388 C C . ASN A 1 175 ? -2.470 4.048 16.052 1.00 90.62 175 ASN A C 1
ATOM 1390 O O . ASN A 1 175 ? -3.237 3.106 16.248 1.00 90.62 175 ASN A O 1
ATOM 1394 N N . SER A 1 176 ? -1.788 4.601 17.057 1.00 91.00 176 SER A N 1
ATOM 1395 C CA . SER A 1 176 ? -1.877 4.178 18.460 1.00 91.00 176 SER A CA 1
ATOM 1396 C C . SER A 1 176 ? -3.320 4.167 18.982 1.00 91.00 176 SER A C 1
ATOM 1398 O O . SER A 1 176 ? -3.756 3.200 19.605 1.00 91.00 176 SER A O 1
ATOM 1400 N N . LYS A 1 177 ? -4.101 5.200 18.647 1.00 91.62 177 LYS A N 1
ATOM 1401 C CA . LYS A 1 177 ? -5.477 5.373 19.127 1.00 91.62 177 LYS A CA 1
ATOM 1402 C C . LYS A 1 177 ? -6.425 4.261 18.674 1.00 91.62 177 LYS A C 1
ATOM 1404 O O . LYS A 1 177 ? -7.201 3.753 19.476 1.00 91.62 177 LYS A O 1
ATOM 1409 N N . ILE A 1 178 ? -6.367 3.862 17.400 1.00 92.31 178 ILE A N 1
ATOM 1410 C CA . ILE A 1 178 ? -7.254 2.806 16.883 1.00 92.31 178 ILE A CA 1
ATOM 1411 C C . ILE A 1 178 ? -6.895 1.438 17.478 1.00 92.31 178 ILE A C 1
ATOM 1413 O O . ILE A 1 178 ? -7.779 0.631 17.763 1.00 92.31 178 ILE A O 1
ATOM 1417 N N . LYS A 1 179 ? -5.603 1.205 17.736 1.00 91.44 179 LYS A N 1
ATOM 1418 C CA . LYS A 1 179 ? -5.114 -0.004 18.406 1.00 91.44 179 LYS A CA 1
ATOM 1419 C C . LYS A 1 179 ? -5.610 -0.068 19.850 1.00 91.44 179 LYS A C 1
ATOM 1421 O O . LYS A 1 179 ? -6.121 -1.101 20.265 1.00 91.44 179 LYS A O 1
ATOM 1426 N N . ALA A 1 180 ? -5.518 1.041 20.585 1.00 90.88 180 ALA A N 1
ATOM 1427 C CA . ALA A 1 180 ? -5.932 1.118 21.984 1.00 90.88 180 ALA A CA 1
ATOM 1428 C C . ALA A 1 180 ? -7.457 1.006 22.176 1.00 90.88 180 ALA A C 1
ATOM 1430 O O . ALA A 1 180 ? -7.921 0.294 23.068 1.00 90.88 180 ALA A O 1
ATOM 1431 N N . ASP A 1 181 ? -8.243 1.690 21.343 1.00 91.69 181 ASP A N 1
ATOM 1432 C CA . ASP A 1 181 ? -9.695 1.772 21.534 1.00 91.69 181 ASP A CA 1
ATOM 1433 C C . ASP A 1 181 ? -10.454 0.597 20.911 1.00 91.69 181 ASP A C 1
ATOM 1435 O O . ASP A 1 181 ? -11.454 0.146 21.477 1.00 91.69 181 ASP A O 1
ATOM 1439 N N . LEU A 1 182 ? -10.010 0.132 19.738 1.00 90.25 182 LEU A N 1
ATOM 1440 C CA . LEU A 1 182 ? -10.724 -0.848 18.912 1.00 90.25 182 LEU A CA 1
ATOM 1441 C C . LEU A 1 182 ? -9.969 -2.176 18.759 1.00 90.25 182 LEU A C 1
ATOM 1443 O O . LEU A 1 182 ? -10.455 -3.055 18.058 1.00 90.25 182 LEU A O 1
ATOM 1447 N N . GLY A 1 183 ? -8.794 -2.340 19.377 1.00 88.06 183 GLY A N 1
ATOM 1448 C CA . GLY A 1 183 ? -8.008 -3.573 19.259 1.00 88.06 183 GLY A CA 1
ATOM 1449 C C . GLY A 1 183 ? -7.521 -3.850 17.834 1.00 88.06 183 GLY A C 1
ATOM 1450 O O . GLY A 1 183 ? -7.337 -5.005 17.467 1.00 88.06 183 GLY A O 1
ATOM 1451 N N . TYR A 1 184 ? -7.348 -2.803 17.022 1.00 89.50 184 TYR A N 1
ATOM 1452 C CA . TYR A 1 184 ? -6.958 -2.908 15.616 1.00 89.50 184 TYR A CA 1
ATOM 1453 C C . TYR A 1 184 ? -5.615 -3.628 15.437 1.00 89.50 184 TYR A C 1
ATOM 1455 O O . TYR A 1 184 ? -4.601 -3.194 15.988 1.00 89.50 184 TYR A O 1
ATOM 1463 N N . GLN A 1 185 ? -5.593 -4.686 14.627 1.00 88.69 185 GLN A N 1
ATOM 1464 C CA . GLN A 1 185 ? -4.383 -5.443 14.305 1.00 88.69 185 GLN A CA 1
ATOM 1465 C C . GLN A 1 185 ? -4.083 -5.316 12.809 1.00 88.69 185 GLN A C 1
ATOM 1467 O O . GLN A 1 185 ? -4.728 -5.982 12.006 1.00 88.69 185 GLN A O 1
ATOM 1472 N N . PRO A 1 186 ? -3.142 -4.444 12.413 1.00 88.69 186 PRO A N 1
ATOM 1473 C CA . PRO A 1 186 ? -2.816 -4.279 11.007 1.00 88.69 186 PRO A CA 1
ATOM 1474 C C . PRO A 1 186 ? -2.118 -5.522 10.450 1.00 88.69 186 PRO A C 1
ATOM 1476 O O . PRO A 1 186 ? -1.152 -6.019 11.034 1.00 88.69 186 PRO A O 1
ATOM 1479 N N . THR A 1 187 ? -2.562 -5.963 9.278 1.00 91.38 187 THR A N 1
ATOM 1480 C CA . THR A 1 187 ? -1.876 -6.944 8.442 1.00 91.38 187 THR A CA 1
ATOM 1481 C C . THR A 1 187 ? -0.520 -6.391 7.993 1.00 91.38 187 THR A C 1
ATOM 1483 O O . THR A 1 187 ? -0.345 -5.183 7.794 1.00 91.38 187 THR A O 1
ATOM 1486 N N . ASP A 1 188 ? 0.454 -7.287 7.832 1.00 93.25 188 ASP A N 1
ATOM 1487 C CA . ASP A 1 188 ? 1.769 -6.935 7.306 1.00 93.25 188 ASP A CA 1
ATOM 1488 C C . ASP A 1 188 ? 1.678 -6.306 5.903 1.00 93.25 188 ASP A C 1
ATOM 1490 O O . ASP A 1 188 ? 1.020 -6.826 4.998 1.00 93.25 188 ASP A O 1
ATOM 1494 N N . LEU A 1 189 ? 2.385 -5.191 5.710 1.00 91.88 189 LEU A N 1
ATOM 1495 C CA . LEU A 1 189 ? 2.299 -4.405 4.482 1.00 91.88 189 LEU A CA 1
ATOM 1496 C C . LEU A 1 189 ? 2.851 -5.152 3.266 1.00 91.88 189 LEU A C 1
ATOM 1498 O O . LEU A 1 189 ? 2.284 -5.019 2.179 1.00 91.88 189 LEU A O 1
ATOM 1502 N N . LYS A 1 190 ? 3.925 -5.943 3.427 1.00 93.75 190 LYS A N 1
ATOM 1503 C CA . LYS A 1 190 ? 4.501 -6.723 2.319 1.00 93.75 190 LYS A CA 1
ATOM 1504 C C . LYS A 1 190 ? 3.467 -7.721 1.811 1.00 93.75 190 LYS A C 1
ATOM 1506 O O . LYS A 1 190 ? 3.212 -7.778 0.607 1.00 93.75 190 LYS A O 1
ATOM 1511 N N . LYS A 1 191 ? 2.809 -8.430 2.731 1.00 93.88 191 LYS A N 1
ATOM 1512 C CA . LYS A 1 191 ? 1.713 -9.346 2.402 1.00 93.88 191 LYS A CA 1
ATOM 1513 C C . LYS A 1 191 ? 0.564 -8.636 1.684 1.00 93.88 191 LYS A C 1
ATOM 1515 O O . LYS A 1 191 ? 0.147 -9.096 0.628 1.00 93.88 191 LYS A O 1
ATOM 1520 N N . SER A 1 192 ? 0.083 -7.505 2.200 1.00 92.88 192 SER A N 1
ATOM 1521 C CA . SER A 1 192 ? -1.018 -6.752 1.579 1.00 92.88 192 SER A CA 1
ATOM 1522 C C . SER A 1 192 ? -0.709 -6.280 0.153 1.00 92.88 192 SER A C 1
ATOM 1524 O O . SER A 1 192 ? -1.578 -6.338 -0.718 1.00 92.88 192 SER A O 1
ATOM 1526 N N . ILE A 1 193 ? 0.524 -5.833 -0.107 1.00 93.12 193 ILE A N 1
ATOM 1527 C CA . ILE A 1 193 ? 0.990 -5.409 -1.440 1.00 93.12 193 ILE A CA 1
ATOM 1528 C C . ILE A 1 193 ? 0.990 -6.590 -2.419 1.00 93.12 193 ILE A C 1
ATOM 1530 O O . ILE A 1 193 ? 0.481 -6.476 -3.538 1.00 93.12 193 ILE A O 1
ATOM 1534 N N . ILE A 1 194 ? 1.526 -7.733 -1.987 1.00 94.50 194 ILE A N 1
ATOM 1535 C CA . ILE A 1 194 ? 1.605 -8.954 -2.794 1.00 94.50 194 ILE A CA 1
ATOM 1536 C C . ILE A 1 194 ? 0.203 -9.515 -3.075 1.00 94.50 194 ILE A C 1
ATOM 1538 O O . ILE A 1 194 ? -0.140 -9.757 -4.233 1.00 94.50 194 ILE A O 1
ATOM 1542 N N . ASP A 1 195 ? -0.641 -9.641 -2.046 1.00 92.81 195 ASP A N 1
ATOM 1543 C CA . ASP A 1 195 ? -2.031 -10.097 -2.170 1.00 92.81 195 ASP A CA 1
ATOM 1544 C C . ASP A 1 195 ? -2.812 -9.215 -3.159 1.00 92.81 195 ASP A C 1
ATOM 1546 O O . ASP A 1 195 ? -3.575 -9.714 -3.990 1.00 92.81 195 ASP A O 1
ATOM 1550 N N . MET A 1 196 ? -2.625 -7.892 -3.104 1.00 90.25 196 MET A N 1
ATOM 1551 C CA . MET A 1 196 ? -3.256 -6.962 -4.043 1.00 90.25 196 MET A CA 1
ATOM 1552 C C . MET A 1 196 ? -2.792 -7.211 -5.483 1.00 90.25 196 MET A C 1
ATOM 1554 O O . MET A 1 196 ? -3.618 -7.242 -6.397 1.00 90.25 196 MET A O 1
ATOM 1558 N N . ALA A 1 197 ? -1.491 -7.398 -5.703 1.00 92.06 197 ALA A N 1
ATOM 1559 C CA . ALA A 1 197 ? -0.935 -7.664 -7.025 1.00 92.06 197 ALA A CA 1
ATOM 1560 C C . ALA A 1 197 ? -1.461 -8.978 -7.627 1.00 92.06 197 ALA A C 1
ATOM 1562 O O . ALA A 1 197 ? -1.935 -8.967 -8.766 1.00 92.06 197 ALA A O 1
ATOM 1563 N N . TYR A 1 198 ? -1.484 -10.069 -6.853 1.00 92.50 198 TYR A N 1
ATOM 1564 C CA . TYR A 1 198 ? -2.097 -11.332 -7.277 1.00 92.50 198 TYR A CA 1
ATOM 1565 C C . TYR A 1 198 ? -3.572 -11.145 -7.648 1.00 92.50 198 TYR A C 1
ATOM 1567 O O . TYR A 1 198 ? -3.984 -11.513 -8.748 1.00 92.50 198 TYR A O 1
ATOM 1575 N N . ASN A 1 199 ? -4.350 -10.463 -6.799 1.00 88.00 199 ASN A N 1
ATOM 1576 C CA . ASN A 1 199 ? -5.760 -10.183 -7.075 1.00 88.00 199 ASN A CA 1
ATOM 1577 C C . ASN A 1 199 ? -5.973 -9.396 -8.377 1.00 88.00 199 ASN A C 1
ATOM 1579 O O . ASN A 1 199 ? -6.939 -9.657 -9.097 1.00 88.00 199 ASN A O 1
ATOM 1583 N N . LEU A 1 200 ? -5.099 -8.438 -8.702 1.00 86.75 200 LEU A N 1
ATOM 1584 C CA . LEU A 1 200 ? -5.184 -7.667 -9.947 1.00 86.75 200 LEU A CA 1
ATOM 1585 C C . LEU A 1 200 ? -4.873 -8.519 -11.185 1.00 86.75 200 LEU A C 1
ATOM 1587 O O . LEU A 1 200 ? -5.523 -8.339 -12.220 1.00 86.75 200 LEU A O 1
ATOM 1591 N N . ILE A 1 201 ? -3.910 -9.437 -11.089 1.00 88.69 201 ILE A N 1
ATOM 1592 C CA . ILE A 1 201 ? -3.571 -10.375 -12.166 1.00 88.69 201 ILE A CA 1
ATOM 1593 C C . ILE A 1 201 ? -4.721 -11.366 -12.380 1.00 88.69 201 ILE A C 1
ATOM 1595 O O . ILE A 1 201 ? -5.193 -11.540 -13.505 1.00 88.69 201 ILE A O 1
ATOM 1599 N N . ASP A 1 202 ? -5.241 -11.961 -11.307 1.00 86.06 202 ASP A N 1
ATOM 1600 C CA . ASP A 1 202 ? -6.307 -12.961 -11.391 1.00 86.06 202 ASP A CA 1
ATOM 1601 C C . ASP A 1 202 ? -7.655 -12.392 -11.798 1.00 86.06 202 ASP A C 1
ATOM 1603 O O . ASP A 1 202 ? -8.396 -13.022 -12.554 1.00 86.06 202 ASP A O 1
ATOM 1607 N N . SER A 1 203 ? -7.941 -11.160 -11.388 1.00 78.38 203 SER A N 1
ATOM 1608 C CA . SER A 1 203 ? -9.141 -10.446 -11.820 1.00 78.38 203 SER A CA 1
ATOM 1609 C C . SER A 1 203 ? -9.036 -9.913 -13.259 1.00 78.38 203 SER A C 1
ATOM 1611 O O . SER A 1 203 ? -9.988 -9.309 -13.751 1.00 78.38 203 SER A O 1
ATOM 1613 N N . GLY A 1 204 ? -7.905 -10.122 -13.946 1.00 80.38 204 GLY A N 1
ATOM 1614 C CA . GLY A 1 204 ? -7.705 -9.758 -15.352 1.00 80.38 204 GLY A CA 1
ATOM 1615 C C . GLY A 1 204 ? -7.404 -8.277 -15.600 1.00 80.38 204 GLY A C 1
ATOM 1616 O O . GLY A 1 204 ? -7.461 -7.825 -16.744 1.00 80.38 204 GLY A O 1
ATOM 1617 N N . PHE A 1 205 ? -7.078 -7.505 -14.558 1.00 80.56 205 PHE A N 1
ATOM 1618 C CA . PHE A 1 205 ? -6.665 -6.101 -14.702 1.00 80.56 205 PHE A CA 1
ATOM 1619 C C . PHE A 1 205 ? -5.228 -5.962 -15.186 1.00 80.56 205 PHE A C 1
ATOM 1621 O O . PHE A 1 205 ? -4.883 -4.963 -15.819 1.00 80.56 205 PHE A O 1
ATOM 1628 N N . ILE A 1 206 ? -4.398 -6.954 -14.879 1.00 85.88 206 ILE A N 1
ATOM 1629 C CA . ILE A 1 206 ? -3.022 -7.064 -15.345 1.00 85.88 206 ILE A CA 1
ATOM 1630 C C . ILE A 1 206 ? -2.950 -8.279 -16.262 1.00 85.88 206 ILE A C 1
ATOM 1632 O O . ILE A 1 206 ? -3.529 -9.327 -15.982 1.00 85.88 206 ILE A O 1
ATOM 1636 N N . LYS A 1 207 ? -2.253 -8.127 -17.390 1.00 87.62 207 LYS A N 1
ATOM 1637 C CA . LYS A 1 207 ? -2.064 -9.218 -18.346 1.00 87.62 207 LYS A CA 1
ATOM 1638 C C . LYS A 1 207 ? -1.285 -10.353 -17.672 1.00 87.62 207 LYS A C 1
ATOM 1640 O O . LYS A 1 207 ? -0.228 -10.111 -17.087 1.00 87.62 207 LYS A O 1
ATOM 1645 N N . LYS A 1 208 ? -1.798 -11.579 -17.780 1.00 91.81 208 LYS A N 1
ATOM 1646 C CA . LYS A 1 208 ? -1.095 -12.787 -17.341 1.00 91.81 208 LYS A CA 1
ATOM 1647 C C . LYS A 1 208 ? 0.087 -13.054 -18.274 1.00 91.81 208 LYS A C 1
ATOM 1649 O O . LYS A 1 208 ? -0.048 -12.976 -19.497 1.00 91.81 208 LYS A O 1
ATOM 1654 N N . THR A 1 209 ? 1.255 -13.283 -17.693 1.00 92.31 209 THR A N 1
ATOM 1655 C CA . THR A 1 209 ? 2.460 -13.725 -18.403 1.00 92.31 209 THR A CA 1
ATOM 1656 C C . THR A 1 209 ? 2.433 -15.253 -18.528 1.00 92.31 209 THR A C 1
ATOM 1658 O O . THR A 1 209 ? 1.846 -15.920 -17.672 1.00 92.31 209 THR A O 1
ATOM 1661 N N . PRO A 1 210 ? 3.076 -15.843 -19.552 1.00 92.38 210 PRO A N 1
ATOM 1662 C CA . PRO A 1 210 ? 3.174 -17.301 -19.665 1.00 92.38 210 PRO A CA 1
ATOM 1663 C C . PRO A 1 210 ? 3.771 -17.952 -18.407 1.00 92.38 210 PRO A C 1
ATOM 1665 O O . PRO A 1 210 ? 3.257 -18.952 -17.916 1.00 92.38 210 PRO A O 1
ATOM 1668 N N . GLN A 1 211 ? 4.797 -17.324 -17.827 1.00 93.31 211 GLN A N 1
ATOM 1669 C CA . GLN A 1 211 ? 5.476 -17.799 -16.620 1.00 93.31 211 GLN A CA 1
ATOM 1670 C C . GLN A 1 211 ? 4.551 -17.797 -15.398 1.00 93.31 211 GLN A C 1
ATOM 1672 O O . GLN A 1 211 ? 4.599 -18.717 -14.584 1.00 93.31 211 GLN A O 1
ATOM 1677 N N . TYR A 1 212 ? 3.681 -16.789 -15.277 1.00 92.56 212 TYR A N 1
ATOM 1678 C CA . TYR A 1 212 ? 2.679 -16.740 -14.218 1.00 92.56 212 TYR A CA 1
ATOM 1679 C C . TYR A 1 212 ? 1.658 -17.872 -14.359 1.00 92.56 212 TYR A C 1
ATOM 1681 O O . TYR A 1 212 ? 1.336 -18.542 -13.381 1.00 92.56 212 TYR A O 1
ATOM 1689 N N . GLU A 1 213 ? 1.163 -18.119 -15.573 1.00 91.19 213 GLU A N 1
ATOM 1690 C CA . GLU A 1 213 ? 0.199 -19.196 -15.818 1.00 91.19 213 GLU A CA 1
ATOM 1691 C C . GLU A 1 213 ? 0.797 -20.576 -15.532 1.00 91.19 213 GLU A C 1
ATOM 1693 O O . GLU A 1 213 ? 0.136 -21.416 -14.922 1.00 91.19 213 GLU A O 1
ATOM 1698 N N . GLU A 1 214 ? 2.054 -20.807 -15.911 1.00 91.94 214 GLU A N 1
ATOM 1699 C CA . GLU A 1 214 ? 2.781 -22.032 -15.571 1.00 91.94 214 GLU A CA 1
ATOM 1700 C C . GLU A 1 214 ? 2.986 -22.187 -14.061 1.00 91.94 214 GLU A C 1
ATOM 1702 O O . GLU A 1 214 ? 2.767 -23.272 -13.520 1.00 91.94 214 GLU A O 1
ATOM 1707 N N . ALA A 1 215 ? 3.364 -21.113 -13.363 1.00 90.56 215 ALA A N 1
ATOM 1708 C CA . ALA A 1 215 ? 3.547 -21.134 -11.914 1.00 90.56 215 ALA A CA 1
ATOM 1709 C C . ALA A 1 215 ? 2.238 -21.445 -11.171 1.00 90.56 215 ALA A C 1
ATOM 1711 O O . ALA A 1 215 ? 2.238 -22.246 -10.236 1.00 90.56 215 ALA A O 1
ATOM 1712 N N . MET A 1 216 ? 1.114 -20.868 -11.609 1.00 89.62 216 MET A N 1
ATOM 1713 C CA . MET A 1 216 ? -0.197 -21.139 -11.010 1.00 89.62 216 MET A CA 1
ATOM 1714 C C . MET A 1 216 ? -0.685 -22.564 -11.291 1.00 89.62 216 MET A C 1
ATOM 1716 O O . MET A 1 216 ? -1.287 -23.171 -10.409 1.00 89.62 216 MET A O 1
ATOM 1720 N N . LYS A 1 217 ? -0.392 -23.130 -12.472 1.00 88.50 217 LYS A N 1
ATOM 1721 C CA . LYS A 1 217 ? -0.687 -24.543 -12.773 1.00 88.50 217 LYS A CA 1
ATOM 1722 C C . LYS A 1 217 ? 0.092 -25.486 -11.859 1.00 88.50 217 LYS A C 1
ATOM 1724 O O . LYS A 1 217 ? -0.518 -26.319 -11.203 1.00 88.50 217 LYS A O 1
ATOM 1729 N N . LYS A 1 218 ? 1.407 -25.281 -11.723 1.00 87.75 218 LYS A N 1
ATOM 1730 C CA . LYS A 1 218 ? 2.253 -26.085 -10.822 1.00 87.75 218 LYS A CA 1
ATOM 1731 C C . LYS A 1 218 ? 1.771 -26.040 -9.372 1.00 87.75 218 LYS A C 1
ATOM 1733 O O . LYS A 1 218 ? 1.779 -27.059 -8.701 1.00 87.75 218 LYS A O 1
ATOM 1738 N N . LYS A 1 219 ? 1.324 -24.870 -8.907 1.00 84.50 219 LYS A N 1
ATOM 1739 C CA . LYS A 1 219 ? 0.788 -24.684 -7.552 1.00 84.50 219 LYS A CA 1
ATOM 1740 C C . LYS A 1 219 ? -0.578 -25.350 -7.337 1.00 84.50 219 LYS A C 1
ATOM 1742 O O . LYS A 1 219 ? -0.927 -25.640 -6.203 1.00 84.50 219 LYS A O 1
ATOM 1747 N N . ALA A 1 220 ? -1.364 -25.549 -8.395 1.00 78.50 220 ALA A N 1
ATOM 1748 C CA . ALA A 1 220 ? -2.638 -26.266 -8.320 1.00 78.50 220 ALA A CA 1
ATOM 1749 C C . ALA A 1 220 ? -2.463 -27.796 -8.350 1.00 78.50 220 ALA A C 1
ATOM 1751 O O . ALA A 1 220 ? -3.363 -28.520 -7.934 1.00 78.50 220 ALA A O 1
ATOM 1752 N N . GLU A 1 221 ? -1.327 -28.273 -8.862 1.00 76.12 221 GLU A N 1
ATOM 1753 C CA . GLU A 1 221 ? -0.971 -29.695 -8.951 1.00 76.12 221 GLU A CA 1
ATOM 1754 C C . GLU A 1 221 ? -0.202 -30.208 -7.716 1.00 76.12 221 GLU A C 1
ATOM 1756 O O . GLU A 1 221 ? -0.076 -31.421 -7.547 1.00 76.12 221 GLU A O 1
ATOM 1761 N N . SER A 1 222 ? 0.299 -29.303 -6.865 1.00 60.47 222 SER A N 1
ATOM 1762 C CA . SER A 1 222 ? 0.999 -29.583 -5.599 1.00 60.47 222 SER A CA 1
ATOM 1763 C C . SER A 1 222 ? 0.076 -29.520 -4.388 1.00 60.47 222 SER A C 1
ATOM 1765 O O . SER A 1 222 ? 0.181 -30.415 -3.523 1.00 60.47 222 SER A O 1
#

Foldseek 3Di:
DAEEEQEQCLDPVSLVVVLVCLVVQYWYWYDHDPVVDDDTDIDNHNVVSVVVCVVSCVVCVVPHCPPCVLLQCQQQVVDVAFFFFKDQDAFVVLVVLLVVLLVVFPLNPPDDADRRPDIDTSLVLQVLCCVPCVLQVGHGHNHYDDLVVLVVVCVVDVVSVVCNVRGPDHDDDDRPVSCVRRVRDTDDPSVSSVVSSVCCPVVPVHPRDPSNVVVVVVVVVD

Sequence (222 aa):
MSRVLVTGASGYLAMHVVKQLVDTGELVDYMKRRFLLSMTGQMRNAASLMKGANYVLRRQLGSWSRICQFHRRFLQHEMPAVPKMCLGCCDVRDVAEAHITAMKSPKAPGNRYITISGSLWLQDIAKILDEEFRPLGYNVPTWAFPSFGLKIVSWFDASVRAMIPFLDHELKLDNSKIKADLGYQPTDLKKSIIDMAYNLIDSGFIKKTPQYEEAMKKKAES